Protein AF-A0A7S2I537-F1 (afdb_monomer_lite)

pLDDT: mean 71.39, std 16.89, range [41.78, 97.06]

Secondary structure (DSSP, 8-state):
-HHHHHHHHHHHHHHHHHHHHHHHHHHHHHHHHHT------S-HHHHHHHHHHHHHHHHHHHHHHHHHHHHHHHHHHHTTSS-S-----------------PPPPPPPPPPB-HHHHTT--SSGGG-SSB----S-------------PPP---------HHHHHHHHHHTTSSS--------------------

Foldseek 3Di:
DVVVVVVVVVVVVVVVVVVVVVVVVVVVVVVVVVVDPPPDDDPPPVVVVVVVVVVVVVVVVVVVVVVVVVVVVVVVVVVVPDDDDDDDDDDDDDDDDDDDDDPDDDDDDFAADPCLVVVNDPCPPVDSGDDDCPDDDDDDPDDDDDDDDDDDDDDDPPDDVVVVVVVVVVVVVVVPDDPDDDDPPPDDPPDPDDD

Sequence (195 aa):
VRSVCAVARAQASKISAEVRSERSKMSSLQLAMAQGVEGESAQEGKGMKHLEAKREAAASARKRAEERVERVTREAMSFRGGGRRGGPGRGQRGGQRGGQRNPKPKPKPVPVCHFFKQGRCRNGEHCKFKHTEDAPSPRFQVSSYSTSPPSPSSSSHAADPFIAMALKRAKHAQDNEPPLADHVQMENPSTYSID

Organism: NCBI:txid374047

Structure (mmCIF, N/CA/C/O backbone):
data_AF-A0A7S2I537-F1
#
_entry.id   AF-A0A7S2I537-F1
#
loop_
_atom_site.group_PDB
_atom_site.id
_atom_site.type_symbol
_atom_site.label_atom_id
_atom_site.label_alt_id
_atom_site.label_comp_id
_atom_site.label_asym_id
_atom_site.label_entity_id
_atom_site.label_seq_id
_atom_site.pdbx_PDB_ins_code
_atom_site.Cartn_x
_atom_site.Cartn_y
_atom_site.Cartn_z
_atom_site.occupancy
_atom_site.B_iso_or_equiv
_atom_site.auth_seq_id
_atom_site.auth_comp_id
_atom_site.auth_asym_id
_atom_site.auth_atom_id
_atom_site.pdbx_PDB_model_num
ATOM 1 N N . VAL A 1 1 ? 31.572 26.414 37.767 1.00 65.00 1 VAL A N 1
ATOM 2 C CA . VAL A 1 1 ? 31.162 25.326 38.696 1.00 65.00 1 VAL A CA 1
ATOM 3 C C . VAL A 1 1 ? 29.910 25.672 39.513 1.00 65.00 1 VAL A C 1
ATOM 5 O O . VAL A 1 1 ? 28.907 25.001 39.331 1.00 65.00 1 VAL A O 1
ATOM 8 N N . ARG A 1 2 ? 29.888 26.737 40.339 1.00 73.62 2 ARG A N 1
ATOM 9 C CA . ARG A 1 2 ? 28.716 27.084 41.189 1.00 73.62 2 ARG A CA 1
ATOM 10 C C . ARG A 1 2 ? 27.396 27.313 40.422 1.00 73.62 2 ARG A C 1
ATOM 12 O O . ARG A 1 2 ? 26.361 26.831 40.863 1.00 73.62 2 ARG A O 1
ATOM 19 N N . SER A 1 3 ? 27.448 27.976 39.261 1.00 76.88 3 SER A N 1
ATOM 20 C CA . SER A 1 3 ? 26.272 28.212 38.399 1.00 76.88 3 SER A CA 1
ATOM 21 C C . SER A 1 3 ? 25.697 26.912 37.806 1.00 76.88 3 SER A C 1
ATOM 23 O O . SER A 1 3 ? 24.496 26.671 37.875 1.00 76.88 3 SER A O 1
ATOM 25 N N . VAL A 1 4 ? 26.562 26.004 37.340 1.00 81.38 4 VAL A N 1
ATOM 26 C CA . VAL A 1 4 ? 26.157 24.697 36.787 1.00 81.38 4 VAL A CA 1
ATOM 27 C C . VAL A 1 4 ? 25.491 23.824 37.859 1.00 81.38 4 VAL A C 1
ATOM 29 O O . VAL A 1 4 ? 24.447 23.227 37.605 1.00 81.38 4 VAL A O 1
ATOM 32 N N . CYS A 1 5 ? 26.019 23.817 39.089 1.00 85.19 5 CYS A N 1
ATOM 33 C CA . CYS A 1 5 ? 25.401 23.093 40.204 1.00 85.19 5 CYS A CA 1
ATOM 34 C C . CYS A 1 5 ? 24.021 23.653 40.595 1.00 85.19 5 CYS A C 1
ATOM 36 O O . CYS A 1 5 ? 23.149 22.888 41.006 1.00 85.19 5 CYS A O 1
ATOM 38 N N . ALA A 1 6 ? 23.802 24.967 40.475 1.00 85.88 6 ALA A N 1
ATOM 39 C CA . ALA A 1 6 ? 22.507 25.584 40.764 1.00 85.88 6 ALA A CA 1
ATOM 40 C C . ALA A 1 6 ? 21.448 25.197 39.718 1.00 85.88 6 ALA A C 1
ATOM 42 O O . ALA A 1 6 ? 20.337 24.812 40.085 1.00 85.88 6 ALA A O 1
ATOM 43 N N . VAL A 1 7 ? 21.815 25.214 38.432 1.00 87.44 7 VAL A N 1
ATOM 44 C CA . VAL A 1 7 ? 20.935 24.777 37.335 1.00 87.44 7 VAL A CA 1
ATOM 45 C C . VAL A 1 7 ? 20.585 23.293 37.469 1.00 87.44 7 VAL A C 1
ATOM 47 O O . VAL A 1 7 ? 19.411 22.939 37.378 1.00 87.44 7 VAL A O 1
ATOM 50 N N . ALA A 1 8 ? 21.561 22.434 37.782 1.00 89.19 8 ALA A N 1
ATOM 51 C CA . ALA A 1 8 ? 21.326 21.002 37.976 1.00 89.19 8 ALA A CA 1
ATOM 52 C C . ALA A 1 8 ? 20.359 20.714 39.142 1.00 89.19 8 ALA A C 1
ATOM 54 O O . ALA A 1 8 ? 19.448 19.898 39.007 1.00 89.19 8 ALA A O 1
ATOM 55 N N . ARG A 1 9 ? 20.488 21.426 40.272 1.00 89.81 9 ARG A N 1
ATOM 56 C CA . ARG A 1 9 ? 19.556 21.293 41.410 1.00 89.81 9 ARG A CA 1
ATOM 57 C C . ARG A 1 9 ? 18.145 21.767 41.063 1.00 89.81 9 ARG A C 1
ATOM 59 O O . ARG A 1 9 ? 17.177 21.124 41.462 1.00 89.81 9 ARG A O 1
ATOM 66 N N . ALA A 1 10 ? 18.025 22.856 40.304 1.00 88.62 10 ALA A N 1
ATOM 67 C CA . ALA A 1 10 ? 16.734 23.365 39.846 1.00 88.62 10 ALA A CA 1
ATOM 68 C C . ALA A 1 10 ? 16.058 22.432 38.823 1.00 88.62 10 ALA A C 1
ATOM 70 O O . ALA A 1 10 ? 14.834 22.336 38.786 1.00 88.62 10 ALA A O 1
ATOM 71 N N . GLN A 1 11 ? 16.832 21.724 37.997 1.00 89.94 11 GLN A N 1
ATOM 72 C CA . GLN A 1 11 ? 16.294 20.691 37.109 1.00 89.94 11 GLN A CA 1
ATOM 73 C C . GLN A 1 11 ? 15.869 19.442 37.891 1.00 89.94 11 GLN A C 1
ATOM 75 O O . GLN A 1 11 ? 14.768 18.936 37.681 1.00 89.94 11 GLN A O 1
ATOM 80 N N . ALA A 1 12 ? 16.680 18.997 38.854 1.00 91.38 12 ALA A N 1
ATOM 81 C CA . ALA A 1 12 ? 16.354 17.853 39.702 1.00 91.38 12 ALA A CA 1
ATOM 82 C C . ALA A 1 12 ? 15.072 18.077 40.528 1.00 91.38 12 ALA A C 1
ATOM 84 O O . ALA A 1 12 ? 14.277 17.148 40.696 1.00 91.38 12 ALA A O 1
ATOM 85 N N . SER A 1 13 ? 14.825 19.304 41.005 1.00 92.12 13 SER A N 1
ATOM 86 C CA . SER A 1 13 ? 13.601 19.626 41.750 1.00 92.12 13 SER A CA 1
ATOM 87 C C . SER A 1 13 ? 12.346 19.593 40.871 1.00 92.12 13 SER A C 1
ATOM 89 O O . SER A 1 13 ? 11.319 19.086 41.321 1.00 92.12 13 SER A O 1
ATOM 91 N N . LYS A 1 14 ? 12.435 20.046 39.611 1.00 94.00 14 LYS A N 1
ATOM 92 C CA . LYS A 1 14 ? 11.338 19.961 38.629 1.00 94.00 14 LYS A CA 1
ATOM 93 C C . LYS A 1 14 ? 10.978 18.511 38.309 1.00 94.00 14 LYS A C 1
ATOM 95 O O . LYS A 1 14 ? 9.820 18.133 38.458 1.00 94.00 14 LYS A O 1
ATOM 100 N N . ILE A 1 15 ? 11.977 17.687 37.984 1.00 93.62 15 ILE A N 1
ATOM 101 C CA . ILE A 1 15 ? 11.781 16.256 37.694 1.00 93.62 15 ILE A CA 1
ATOM 102 C C . ILE A 1 15 ? 11.161 15.546 38.907 1.00 93.62 15 ILE A C 1
ATOM 104 O O . ILE A 1 15 ? 10.201 14.792 38.776 1.00 93.62 15 ILE A O 1
ATOM 108 N N . SER A 1 16 ? 11.645 15.844 40.116 1.00 92.94 16 SER A N 1
ATOM 109 C CA . SER A 1 16 ? 11.116 15.246 41.350 1.00 92.94 16 SER A CA 1
ATOM 110 C C . SER A 1 16 ? 9.679 15.673 41.677 1.00 92.94 16 SER A C 1
ATOM 112 O O . SER A 1 16 ? 8.981 14.964 42.406 1.00 92.94 16 SER A O 1
ATOM 114 N N . ALA A 1 17 ? 9.233 16.843 41.214 1.00 92.81 17 ALA A N 1
ATOM 115 C CA . ALA A 1 17 ? 7.847 17.288 41.363 1.00 92.81 17 ALA A CA 1
ATOM 116 C C . ALA A 1 17 ? 6.929 16.580 40.355 1.00 92.81 17 ALA A C 1
ATOM 118 O O . ALA A 1 17 ? 5.845 16.125 40.719 1.00 92.81 17 ALA A O 1
ATOM 119 N N . GLU A 1 18 ? 7.395 16.417 39.119 1.00 94.75 18 GLU A N 1
ATOM 120 C CA . GLU A 1 18 ? 6.661 15.736 38.052 1.00 94.75 18 GLU A CA 1
ATOM 121 C C . GLU A 1 18 ? 6.469 14.243 38.353 1.00 94.75 18 GLU A C 1
ATOM 123 O O . GLU A 1 18 ? 5.345 13.746 38.319 1.00 94.75 18 GLU A O 1
ATOM 128 N N . VAL A 1 19 ? 7.521 13.556 38.814 1.00 96.50 19 VAL A N 1
ATOM 129 C CA . VAL A 1 19 ? 7.435 12.152 39.258 1.00 96.50 19 VAL A CA 1
ATOM 130 C C . VAL A 1 19 ? 6.458 11.982 40.430 1.00 96.50 19 VAL A C 1
ATOM 132 O O . VAL A 1 19 ? 5.723 10.996 40.486 1.00 96.50 19 VAL A O 1
ATOM 135 N N . ARG A 1 20 ? 6.395 12.944 41.363 1.00 94.06 20 ARG A N 1
ATOM 136 C CA . ARG A 1 20 ? 5.408 12.923 42.461 1.00 94.06 20 ARG A CA 1
ATOM 137 C C . ARG A 1 20 ? 3.973 13.083 41.954 1.00 94.06 20 ARG A C 1
ATOM 139 O O . ARG A 1 20 ? 3.085 12.400 42.461 1.00 94.06 20 ARG A O 1
ATOM 146 N N . SER A 1 21 ? 3.755 13.938 40.954 1.00 94.81 21 SER A N 1
ATOM 147 C CA . SER A 1 21 ? 2.448 14.122 40.310 1.00 94.81 21 SER A CA 1
ATOM 148 C C . SER A 1 21 ? 1.985 12.843 39.607 1.00 94.81 21 SER A C 1
ATOM 150 O O . SER A 1 21 ? 0.882 12.363 39.864 1.00 94.81 21 SER A O 1
ATOM 152 N N . GLU A 1 22 ? 2.854 12.224 38.805 1.00 94.50 22 GLU A N 1
ATOM 153 C CA . GLU A 1 22 ? 2.546 10.965 38.114 1.00 94.50 22 GLU A CA 1
ATOM 154 C C . GLU A 1 22 ? 2.294 9.812 39.089 1.00 94.50 22 GLU A C 1
ATOM 156 O O . GLU A 1 22 ? 1.344 9.048 38.921 1.00 94.50 22 GLU A O 1
ATOM 161 N N . ARG A 1 23 ? 3.066 9.723 40.179 1.00 95.69 23 ARG A N 1
ATOM 162 C CA . ARG A 1 23 ? 2.823 8.717 41.222 1.00 95.69 23 ARG A CA 1
ATOM 163 C C . ARG A 1 23 ? 1.468 8.910 41.908 1.00 95.69 23 ARG A C 1
ATOM 165 O O . ARG A 1 23 ? 0.816 7.920 42.225 1.00 95.69 23 ARG A O 1
ATOM 172 N N . SER A 1 24 ? 1.026 10.154 42.100 1.00 94.44 24 SER A N 1
ATOM 173 C CA . SER A 1 24 ? -0.307 10.459 42.639 1.00 94.44 24 SER A CA 1
ATOM 174 C C . SER A 1 24 ? -1.422 10.004 41.689 1.00 94.44 24 SER A C 1
ATOM 176 O O . SER A 1 24 ? -2.371 9.354 42.123 1.00 94.44 24 SER A O 1
ATOM 178 N N . LYS A 1 25 ? -1.267 10.244 40.378 1.00 95.31 25 LYS A N 1
ATOM 179 C CA . LYS A 1 25 ? -2.210 9.770 39.346 1.00 95.31 25 LYS A CA 1
ATOM 180 C C . LYS A 1 25 ? -2.254 8.243 39.251 1.00 95.31 25 LYS A C 1
ATOM 182 O O . LYS A 1 25 ? -3.322 7.656 39.128 1.00 95.31 25 LYS A O 1
ATOM 187 N N . MET A 1 26 ? -1.101 7.585 39.335 1.00 95.00 26 MET A N 1
ATOM 188 C CA . MET A 1 26 ? -1.042 6.122 39.365 1.00 95.00 26 MET A CA 1
ATOM 189 C C . MET A 1 26 ? -1.685 5.562 40.633 1.00 95.00 26 MET A C 1
ATOM 191 O O . MET A 1 26 ? -2.399 4.569 40.561 1.00 95.00 26 MET A O 1
ATOM 195 N N . SER A 1 27 ? -1.495 6.223 41.776 1.00 95.00 27 SER A N 1
ATOM 196 C CA . SER A 1 27 ? -2.128 5.839 43.038 1.00 95.00 27 SER A CA 1
ATOM 197 C C . SER A 1 27 ? -3.650 5.994 42.992 1.00 95.00 27 SER A C 1
ATOM 199 O O . SER A 1 27 ? -4.355 5.139 43.521 1.00 95.00 27 SER A O 1
ATOM 201 N N . SER A 1 28 ? -4.179 7.049 42.362 1.00 89.56 28 SER A N 1
ATOM 202 C CA . SER A 1 28 ? -5.630 7.215 42.207 1.00 89.56 28 SER A CA 1
ATOM 203 C C . SER A 1 28 ? -6.223 6.197 41.234 1.00 89.56 28 SER A C 1
ATOM 205 O O . SER A 1 28 ? -7.292 5.657 41.510 1.00 89.56 28 SER A O 1
ATOM 207 N N . LEU A 1 29 ? -5.516 5.865 40.150 1.00 88.38 29 LEU A N 1
ATOM 208 C CA . LEU A 1 29 ? -5.913 4.782 39.246 1.00 88.38 29 LEU A CA 1
ATOM 209 C C . LEU A 1 29 ? -5.882 3.418 39.941 1.00 88.38 29 LEU A C 1
ATOM 211 O O . LEU A 1 29 ? -6.832 2.65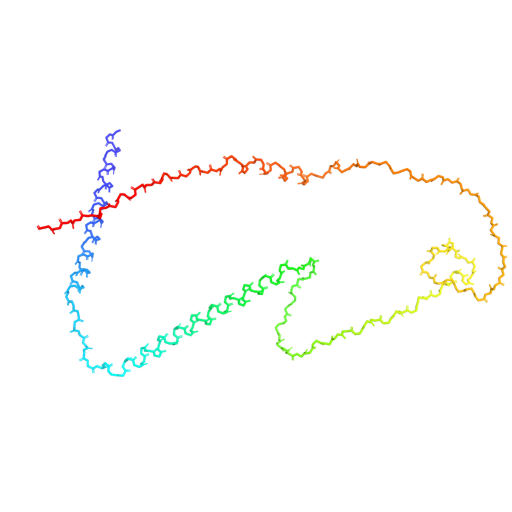4 39.811 1.00 88.38 29 LEU A O 1
ATOM 215 N N . GLN A 1 30 ? -4.842 3.122 40.724 1.00 90.88 30 GLN A N 1
ATOM 216 C CA . GLN A 1 30 ? -4.766 1.888 41.511 1.00 90.88 30 GLN A CA 1
ATOM 217 C C . GLN A 1 30 ? -5.897 1.799 42.539 1.00 90.88 30 GLN A C 1
ATOM 219 O O . GLN A 1 30 ? -6.491 0.734 42.689 1.00 90.88 30 GLN A O 1
ATOM 224 N N . LEU A 1 31 ? -6.236 2.910 43.201 1.00 90.31 31 LEU A N 1
ATOM 225 C CA . LEU A 1 31 ? -7.363 2.955 44.129 1.00 90.31 31 LEU A CA 1
ATOM 226 C C . LEU A 1 31 ? -8.701 2.755 43.402 1.00 90.31 31 LEU A C 1
ATOM 228 O O . LEU A 1 31 ? -9.534 2.000 43.886 1.00 90.31 31 LEU A O 1
ATOM 232 N N . ALA A 1 32 ? -8.886 3.351 42.220 1.00 83.19 32 ALA A N 1
ATOM 233 C CA . ALA A 1 32 ? -10.083 3.153 41.400 1.00 83.19 32 ALA A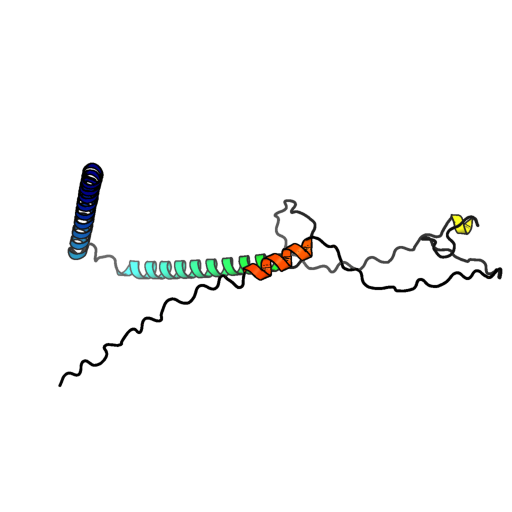 CA 1
ATOM 234 C C . ALA A 1 32 ? -10.221 1.702 40.904 1.00 83.19 32 ALA A C 1
ATOM 236 O O . ALA A 1 32 ? -11.325 1.165 40.874 1.00 83.19 32 ALA A O 1
ATOM 237 N N . MET A 1 33 ? -9.109 1.044 40.560 1.00 83.56 33 MET A N 1
ATOM 238 C CA . MET A 1 33 ? -9.106 -0.382 40.210 1.00 83.56 33 MET A CA 1
ATOM 239 C C . MET A 1 33 ? -9.393 -1.274 41.426 1.00 83.56 33 MET A C 1
ATOM 241 O O . MET A 1 33 ? -10.089 -2.275 41.289 1.00 83.56 33 MET A O 1
ATOM 245 N N . ALA A 1 34 ? -8.899 -0.908 42.613 1.00 81.38 34 ALA A N 1
ATOM 246 C CA . ALA A 1 34 ? -9.171 -1.632 43.857 1.00 81.38 34 ALA A CA 1
ATOM 247 C C . ALA A 1 34 ? -10.616 -1.449 44.347 1.00 81.38 34 ALA A C 1
ATOM 249 O O . ALA A 1 34 ? -11.174 -2.348 44.966 1.00 81.38 34 ALA A O 1
ATOM 250 N N . GLN A 1 35 ? -11.231 -0.303 44.047 1.00 78.56 35 GLN A N 1
ATOM 251 C CA . GLN A 1 35 ? -12.615 0.014 44.400 1.00 78.56 35 GLN A CA 1
ATOM 252 C C . GLN A 1 35 ? -13.657 -0.617 43.476 1.00 78.56 35 GLN A C 1
ATOM 254 O O . GLN A 1 35 ? -14.807 -0.207 43.561 1.00 78.56 35 GLN A O 1
ATOM 259 N N . GLY A 1 36 ? -13.263 -1.588 42.634 1.00 61.09 36 GLY A N 1
ATOM 260 C CA . GLY A 1 36 ? -14.146 -2.548 41.968 1.00 61.09 36 GLY A CA 1
ATOM 261 C C . GLY A 1 36 ? -15.555 -2.020 41.742 1.00 61.09 36 GLY A C 1
ATOM 262 O O . GLY A 1 36 ? -16.435 -2.254 42.564 1.00 61.09 36 GLY A O 1
ATOM 263 N N . VAL A 1 37 ? -15.752 -1.276 40.653 1.00 60.03 37 VAL A N 1
ATOM 264 C CA . VAL A 1 37 ? -17.081 -0.887 40.168 1.00 60.03 37 VAL A CA 1
ATOM 265 C C . VAL A 1 37 ? -17.877 -2.154 39.849 1.00 60.03 37 VAL A C 1
ATOM 267 O O . VAL A 1 37 ? -17.952 -2.601 38.709 1.00 60.03 37 VAL A O 1
ATOM 270 N N . GLU A 1 38 ? -18.468 -2.744 40.883 1.00 55.31 38 GLU A N 1
ATOM 271 C CA . GLU A 1 38 ? -19.598 -3.654 40.794 1.00 55.31 38 GLU A CA 1
ATOM 272 C C . GLU A 1 38 ? -20.844 -2.789 40.616 1.00 55.31 38 GLU A C 1
ATOM 274 O O . GLU A 1 38 ? -21.594 -2.489 41.543 1.00 55.31 38 GLU A O 1
ATOM 279 N N . GLY A 1 39 ? -21.009 -2.302 39.392 1.00 56.28 39 GLY A N 1
ATOM 280 C CA . GLY A 1 39 ? -22.218 -1.647 38.934 1.00 56.28 39 GLY A CA 1
ATOM 281 C C . GLY A 1 39 ? -22.667 -2.304 37.639 1.00 56.28 39 GLY A C 1
ATOM 282 O O . GLY A 1 39 ? -21.941 -2.252 36.655 1.00 56.28 39 GLY A O 1
ATOM 283 N N . GLU A 1 40 ? -23.878 -2.869 37.669 1.00 51.69 40 GLU A N 1
ATOM 284 C CA . GLU A 1 40 ? -24.683 -3.356 36.532 1.00 51.69 40 GLU A CA 1
ATOM 285 C C . GLU A 1 40 ? -24.597 -4.855 36.180 1.00 51.69 40 GLU A C 1
ATOM 287 O O . GLU A 1 40 ? -24.370 -5.258 35.040 1.00 51.69 40 GLU A O 1
ATOM 292 N N . SER A 1 41 ? -24.941 -5.705 37.150 1.00 52.44 41 SER A N 1
ATOM 293 C CA . SER A 1 41 ? -25.401 -7.083 36.932 1.00 52.44 41 SER A CA 1
ATOM 294 C C . SER A 1 41 ? -26.935 -7.148 36.813 1.00 52.44 41 SER A C 1
ATOM 296 O O . SER A 1 41 ? -27.631 -7.425 37.784 1.00 52.44 41 SER A O 1
ATOM 298 N N . ALA A 1 42 ? -27.499 -6.883 35.621 1.00 52.94 42 ALA A N 1
ATOM 299 C CA . ALA A 1 42 ? -28.905 -7.241 35.322 1.00 52.94 42 ALA A CA 1
ATOM 300 C C . ALA A 1 42 ? -29.301 -7.303 33.821 1.00 52.94 42 ALA A C 1
ATOM 302 O O . ALA A 1 42 ? -30.483 -7.188 33.496 1.00 52.94 42 ALA A O 1
ATOM 303 N N . GLN A 1 43 ? -28.367 -7.493 32.875 1.00 53.06 43 GLN A N 1
ATOM 304 C CA . GLN A 1 43 ? -28.694 -7.681 31.439 1.00 53.06 43 GLN A CA 1
ATOM 305 C C . GLN A 1 43 ? -27.841 -8.756 30.719 1.00 53.06 43 GLN A C 1
ATOM 307 O O . GLN A 1 43 ? -27.720 -8.768 29.491 1.00 53.06 43 GLN A O 1
ATOM 312 N N . GLU A 1 44 ? -27.269 -9.713 31.451 1.00 55.09 44 GLU A N 1
ATOM 313 C CA . GLU A 1 44 ? -26.198 -10.596 30.948 1.00 55.09 44 GLU A CA 1
ATOM 314 C C . GLU A 1 44 ? -26.614 -11.649 29.896 1.00 55.09 44 GLU A C 1
ATOM 316 O O . GLU A 1 44 ? -25.779 -12.098 29.112 1.00 55.09 44 GLU A O 1
ATOM 321 N N . GLY A 1 45 ? -27.897 -11.998 29.764 1.00 56.12 45 GLY A N 1
ATOM 322 C CA . GLY A 1 45 ? -28.320 -13.073 28.847 1.00 56.12 45 GLY A CA 1
ATOM 323 C C . GLY A 1 45 ? -28.396 -12.692 27.358 1.00 56.12 45 GLY A C 1
ATOM 324 O O . GLY A 1 45 ? -28.160 -13.527 26.483 1.00 56.12 45 GLY A O 1
ATOM 325 N N . LYS A 1 46 ? -28.718 -11.430 27.035 1.00 58.47 46 LYS A N 1
ATOM 326 C CA . LYS A 1 46 ? -28.791 -10.942 25.636 1.00 58.47 46 LYS A CA 1
ATOM 327 C C . LYS A 1 46 ? -27.467 -10.332 25.162 1.00 58.47 46 LYS A C 1
ATOM 329 O O . LYS A 1 46 ? -27.206 -10.300 23.959 1.00 58.47 46 LYS A O 1
ATOM 334 N N . GLY A 1 47 ? -26.617 -9.906 26.099 1.00 59.59 47 GLY A N 1
ATOM 335 C CA . GLY A 1 47 ? -25.300 -9.336 25.820 1.00 59.59 47 GLY A CA 1
ATOM 336 C C . GLY A 1 47 ? -24.308 -10.351 25.253 1.00 59.59 47 GLY A C 1
ATOM 337 O O . GLY A 1 47 ? -23.624 -10.033 24.282 1.00 59.59 47 GLY A O 1
ATOM 338 N N . MET A 1 48 ? -24.270 -11.586 25.775 1.00 67.25 48 MET A N 1
ATOM 339 C CA . MET A 1 48 ? -23.286 -12.593 25.344 1.00 67.25 48 MET A CA 1
ATOM 340 C C . MET A 1 48 ? -23.400 -12.962 23.861 1.00 67.25 48 MET A C 1
ATOM 342 O O . MET A 1 48 ? -22.389 -12.948 23.164 1.00 67.25 48 MET A O 1
ATOM 346 N N . LYS A 1 49 ? -24.615 -13.182 23.338 1.00 80.56 49 LYS A N 1
A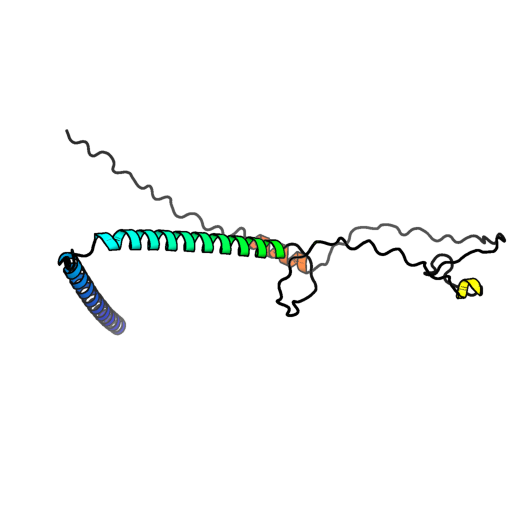TOM 347 C CA . LYS A 1 49 ? -24.813 -13.485 21.906 1.00 80.56 49 LYS A CA 1
ATOM 348 C C . LYS A 1 49 ? -24.403 -12.319 21.005 1.00 80.56 49 LYS A C 1
ATOM 350 O O . LYS A 1 49 ? -23.854 -12.519 19.927 1.00 80.56 49 LYS A O 1
ATOM 355 N N . HIS A 1 50 ? -24.640 -11.084 21.448 1.00 82.62 50 HIS A N 1
ATOM 356 C CA . HIS A 1 50 ? -24.217 -9.900 20.705 1.00 82.62 50 HIS A CA 1
ATOM 357 C C . HIS A 1 50 ? -22.696 -9.685 20.778 1.00 82.62 50 HIS A C 1
ATOM 359 O O . HIS A 1 50 ? -22.092 -9.221 19.810 1.00 82.62 50 HIS A O 1
ATOM 365 N N . LEU A 1 51 ? -22.064 -10.047 21.898 1.00 83.44 51 LEU A N 1
ATOM 366 C CA . LEU A 1 51 ? -20.615 -9.993 22.080 1.00 83.44 51 LEU A CA 1
ATOM 367 C C . LEU A 1 51 ? -19.898 -11.056 21.235 1.00 83.44 51 LEU A C 1
ATOM 369 O O . LEU A 1 51 ? -18.873 -10.761 20.625 1.00 83.44 51 LEU A O 1
ATOM 373 N N . GLU A 1 52 ? -20.456 -12.263 21.159 1.00 88.44 52 GLU A N 1
ATOM 374 C CA . GLU A 1 52 ? -19.977 -13.347 20.299 1.00 88.44 52 GLU A CA 1
ATOM 375 C C . GLU A 1 52 ? -20.111 -12.970 18.820 1.00 88.44 52 GLU A C 1
ATOM 377 O O . GLU A 1 52 ? -19.111 -12.966 18.108 1.00 88.44 52 GLU A O 1
ATOM 382 N N . ALA A 1 53 ? -21.274 -12.466 18.393 1.00 88.56 53 ALA A N 1
ATOM 383 C CA . ALA A 1 53 ? -21.456 -11.942 17.038 1.00 88.56 53 ALA A CA 1
ATOM 384 C C . ALA A 1 53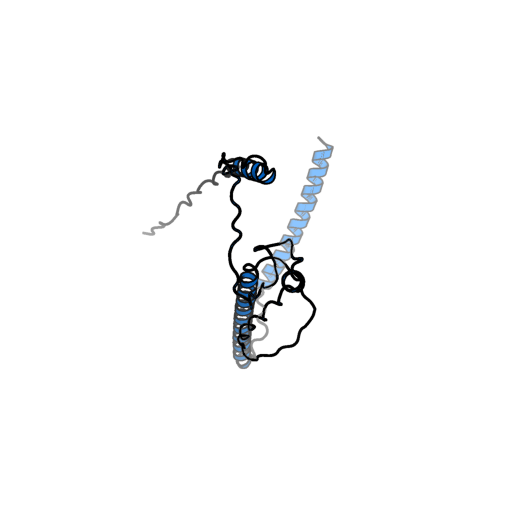 ? -20.484 -10.786 16.713 1.00 88.56 53 ALA A C 1
ATOM 386 O O . ALA A 1 53 ? -19.960 -10.696 15.602 1.00 88.56 53 ALA A O 1
ATOM 387 N N . LYS A 1 54 ? -20.186 -9.905 17.679 1.00 92.06 54 LYS A N 1
ATOM 388 C CA . LYS A 1 54 ? -19.164 -8.852 17.526 1.00 92.06 54 LYS A CA 1
ATOM 389 C C . LYS A 1 54 ? -17.751 -9.427 17.403 1.00 92.06 54 LYS A C 1
ATOM 391 O O . LYS A 1 54 ? -16.968 -8.917 16.601 1.00 92.06 54 LYS A O 1
ATOM 396 N N . ARG A 1 55 ? -17.415 -10.477 18.161 1.00 93.31 55 ARG A N 1
ATOM 397 C CA . ARG A 1 55 ? -16.129 -11.189 18.066 1.00 93.31 55 ARG A CA 1
ATOM 398 C C . ARG A 1 55 ? -15.983 -11.894 16.721 1.00 93.31 55 ARG A C 1
ATOM 400 O O . ARG A 1 55 ? -14.942 -11.747 16.087 1.00 93.31 55 ARG A O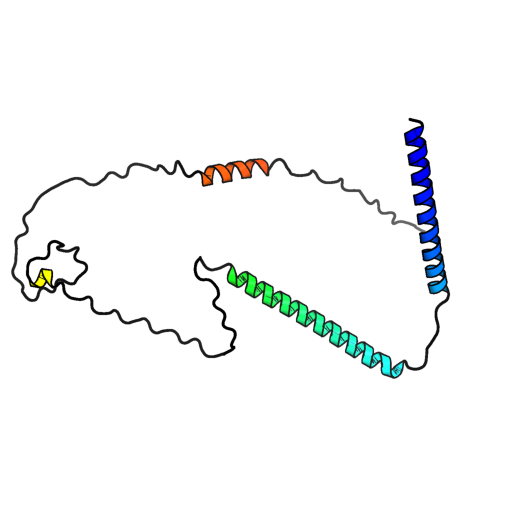 1
ATOM 407 N N . GLU A 1 56 ? -17.024 -12.567 16.244 1.00 93.00 56 GLU A N 1
ATOM 408 C CA . GLU A 1 56 ? -17.058 -13.207 14.925 1.00 93.00 56 GLU A CA 1
ATOM 409 C C . GLU A 1 56 ? -16.971 -12.185 13.785 1.00 93.00 56 GLU A C 1
ATOM 411 O O . GLU A 1 56 ? -16.230 -12.387 12.817 1.00 93.00 56 GLU A O 1
ATOM 416 N N . ALA A 1 57 ? -17.659 -11.047 13.911 1.00 91.50 57 ALA A N 1
ATOM 417 C CA . ALA A 1 57 ? -17.563 -9.947 12.956 1.00 91.50 57 ALA A CA 1
ATOM 418 C C . ALA A 1 57 ? -16.153 -9.335 12.938 1.00 91.50 57 ALA A C 1
ATOM 420 O O . ALA A 1 57 ? -15.602 -9.090 11.863 1.00 91.50 57 ALA A O 1
ATOM 421 N N . ALA A 1 58 ? -15.533 -9.142 14.106 1.00 90.31 58 ALA A N 1
ATOM 422 C CA . ALA A 1 58 ? -14.162 -8.654 14.217 1.00 90.31 58 ALA A CA 1
ATOM 423 C C . ALA A 1 58 ? -13.141 -9.662 13.657 1.00 90.31 58 ALA A C 1
ATOM 425 O O . ALA A 1 58 ? -12.225 -9.265 12.935 1.00 90.31 58 ALA A O 1
ATOM 426 N N . ALA A 1 59 ? -13.314 -10.960 13.923 1.00 94.69 59 ALA A N 1
ATOM 427 C CA . ALA A 1 59 ? -12.481 -12.024 13.363 1.00 94.69 59 ALA A CA 1
ATOM 428 C C . ALA A 1 59 ? -12.613 -12.091 11.831 1.00 94.69 59 ALA A C 1
ATOM 430 O O . ALA A 1 59 ? -11.613 -12.130 11.113 1.00 94.69 59 ALA A O 1
ATOM 431 N N . SER A 1 60 ? -13.841 -11.994 11.315 1.00 94.88 60 SER A N 1
ATOM 432 C CA . SER A 1 60 ? -14.114 -11.949 9.874 1.00 94.88 60 SER A CA 1
ATOM 433 C C . SER A 1 60 ? -13.541 -10.693 9.213 1.00 94.88 60 SER A C 1
ATOM 435 O O . SER A 1 60 ? -13.061 -10.752 8.080 1.00 94.88 60 SER A O 1
ATOM 437 N N . ALA A 1 61 ? -13.546 -9.553 9.910 1.00 94.88 61 ALA A N 1
ATOM 438 C CA . ALA A 1 61 ? -12.927 -8.318 9.435 1.00 94.88 61 ALA A CA 1
ATOM 439 C C . ALA A 1 61 ? -11.396 -8.432 9.360 1.00 94.88 61 ALA A C 1
ATOM 441 O O . ALA A 1 61 ? -10.815 -8.016 8.357 1.00 94.88 61 ALA A O 1
ATOM 442 N N . ARG A 1 62 ? -10.751 -9.050 10.362 1.00 95.12 62 ARG A N 1
ATOM 443 C CA . ARG A 1 62 ? -9.302 -9.326 10.350 1.00 95.12 62 ARG A CA 1
ATOM 444 C C . ARG A 1 62 ? -8.917 -10.251 9.197 1.00 95.12 62 ARG A C 1
ATOM 446 O O . ARG A 1 62 ? -8.045 -9.893 8.413 1.00 95.12 62 ARG A O 1
ATOM 453 N N . LYS A 1 63 ? -9.646 -11.355 9.004 1.00 97.06 63 LYS A N 1
ATOM 454 C CA . LYS A 1 63 ? -9.408 -12.289 7.891 1.00 97.06 63 LYS A CA 1
ATOM 455 C C . LYS A 1 63 ? -9.565 -11.619 6.519 1.00 97.06 63 LYS A C 1
ATOM 457 O O . LYS A 1 63 ? -8.740 -11.814 5.633 1.00 97.06 63 LYS A O 1
ATOM 462 N N . ARG A 1 64 ? -10.586 -10.767 6.343 1.00 96.12 64 ARG A N 1
ATOM 463 C CA . ARG A 1 64 ? -10.758 -9.963 5.114 1.00 96.12 64 ARG A CA 1
ATOM 464 C C . ARG A 1 64 ? -9.633 -8.946 4.911 1.00 96.12 64 ARG A C 1
ATOM 466 O O . ARG A 1 64 ? -9.275 -8.666 3.768 1.00 96.12 64 ARG A O 1
ATOM 473 N N . ALA A 1 65 ? -9.098 -8.368 5.986 1.00 95.81 65 ALA A N 1
ATOM 474 C CA . ALA A 1 65 ? -7.960 -7.458 5.908 1.00 95.81 65 ALA A CA 1
ATOM 475 C C . ALA A 1 65 ? -6.681 -8.200 5.490 1.00 95.81 65 ALA A C 1
ATOM 477 O O . ALA A 1 65 ? -5.988 -7.724 4.595 1.00 95.81 65 ALA A O 1
ATOM 478 N N . GLU A 1 66 ? -6.416 -9.379 6.055 1.00 96.94 66 GLU A N 1
ATOM 479 C CA . GLU A 1 66 ? -5.288 -10.239 5.670 1.00 96.94 66 GLU A CA 1
ATOM 480 C C . GLU A 1 66 ? -5.378 -10.678 4.203 1.00 96.94 66 GLU A C 1
ATOM 482 O O . GLU A 1 66 ? -4.422 -10.491 3.452 1.00 96.94 66 GLU A O 1
ATOM 487 N N . GLU A 1 67 ? -6.545 -11.142 3.742 1.00 96.94 67 GLU A N 1
ATOM 488 C CA . GLU A 1 67 ? -6.750 -11.513 2.332 1.00 96.94 67 GLU A CA 1
ATOM 489 C C . GLU A 1 67 ? -6.556 -10.310 1.389 1.00 96.94 67 GLU A C 1
ATOM 491 O O . GLU A 1 67 ? -6.035 -10.434 0.277 1.00 96.94 67 GLU A O 1
ATOM 496 N N . ARG A 1 68 ? -6.942 -9.105 1.832 1.00 96.69 68 ARG A N 1
ATOM 497 C CA . ARG A 1 68 ? -6.700 -7.868 1.081 1.00 96.69 68 ARG A CA 1
ATOM 498 C C . ARG A 1 68 ? -5.211 -7.542 1.011 1.00 96.69 68 ARG A C 1
ATOM 500 O O . ARG A 1 68 ? -4.752 -7.153 -0.062 1.00 96.69 68 ARG A O 1
ATOM 507 N N . VAL A 1 69 ? -4.471 -7.699 2.109 1.00 96.75 69 VAL A N 1
ATOM 508 C CA . VAL A 1 69 ? -3.011 -7.534 2.118 1.00 96.75 69 VAL A CA 1
ATOM 509 C C . VAL A 1 69 ? -2.374 -8.539 1.163 1.00 96.75 69 VAL A C 1
ATOM 511 O O . VAL A 1 69 ? -1.589 -8.125 0.319 1.00 96.75 69 VAL A O 1
ATOM 514 N N . GLU A 1 70 ? -2.771 -9.811 1.203 1.00 95.69 70 GLU A N 1
ATOM 515 C CA . GLU A 1 70 ? -2.238 -10.847 0.310 1.00 95.69 70 GLU A CA 1
ATOM 516 C C . GLU A 1 70 ? -2.528 -10.560 -1.174 1.00 95.69 70 GLU A C 1
ATOM 518 O O . GLU A 1 70 ? -1.679 -10.742 -2.048 1.00 95.69 70 GLU A O 1
ATOM 523 N N . ARG A 1 71 ? -3.726 -10.057 -1.486 1.00 94.19 71 ARG A N 1
ATOM 524 C CA . ARG A 1 71 ? -4.076 -9.651 -2.852 1.00 94.19 71 ARG A CA 1
ATOM 525 C C . ARG A 1 71 ? -3.204 -8.493 -3.333 1.00 94.19 71 ARG A C 1
ATOM 527 O O . ARG A 1 71 ? -2.692 -8.546 -4.449 1.00 94.19 71 ARG A O 1
ATOM 534 N N . VAL A 1 72 ? -3.014 -7.480 -2.488 1.00 95.25 72 VAL A N 1
ATOM 535 C CA . VAL A 1 72 ? -2.174 -6.314 -2.796 1.00 95.25 72 VAL A CA 1
ATOM 536 C C . VAL A 1 72 ? -0.709 -6.719 -2.947 1.00 95.25 72 VAL A C 1
ATOM 538 O O . VAL A 1 72 ? -0.050 -6.259 -3.877 1.00 95.25 72 VAL A O 1
ATOM 541 N N . THR A 1 73 ? -0.187 -7.599 -2.088 1.00 93.75 73 THR A N 1
ATOM 542 C CA . THR A 1 73 ? 1.199 -8.075 -2.198 1.00 93.75 73 THR A CA 1
ATOM 543 C C . THR A 1 73 ? 1.401 -8.900 -3.465 1.00 93.75 73 THR A C 1
ATOM 545 O O . THR A 1 73 ? 2.379 -8.675 -4.179 1.00 93.75 73 THR A O 1
ATOM 548 N N . ARG A 1 74 ? 0.456 -9.780 -3.817 1.00 89.75 74 ARG A N 1
ATOM 549 C CA . ARG A 1 74 ? 0.489 -10.549 -5.071 1.00 89.75 74 ARG A CA 1
ATOM 550 C C . ARG A 1 74 ? 0.453 -9.649 -6.309 1.00 89.75 74 ARG A C 1
ATOM 552 O O . ARG A 1 74 ? 1.206 -9.875 -7.258 1.00 89.75 74 ARG A O 1
ATOM 559 N N . GLU A 1 75 ? -0.387 -8.617 -6.303 1.00 86.12 75 GLU A N 1
ATOM 560 C CA . GLU A 1 75 ? -0.475 -7.637 -7.392 1.00 86.12 75 GLU A CA 1
ATOM 561 C C . GLU A 1 75 ? 0.813 -6.804 -7.509 1.00 86.12 75 GLU A C 1
ATOM 563 O O . GLU A 1 75 ? 1.364 -6.657 -8.602 1.00 86.12 75 GLU A O 1
ATOM 568 N N . ALA A 1 76 ? 1.369 -6.356 -6.380 1.00 83.50 76 ALA A N 1
ATOM 569 C CA . ALA A 1 76 ? 2.634 -5.624 -6.336 1.00 83.50 76 ALA A CA 1
ATOM 570 C C . ALA A 1 76 ? 3.823 -6.464 -6.841 1.00 83.50 76 ALA A C 1
ATOM 572 O O . ALA A 1 76 ? 4.696 -5.944 -7.541 1.00 83.50 76 ALA A O 1
ATOM 573 N N . MET A 1 77 ? 3.851 -7.764 -6.530 1.00 79.88 77 MET A N 1
ATOM 574 C CA . MET A 1 77 ? 4.870 -8.691 -7.038 1.00 79.88 77 MET A CA 1
ATOM 575 C C . MET A 1 77 ? 4.704 -8.977 -8.537 1.00 79.88 77 MET A C 1
ATOM 577 O O . MET A 1 77 ? 5.702 -9.116 -9.243 1.00 79.88 77 MET A O 1
ATOM 581 N N . SER A 1 78 ? 3.471 -8.976 -9.052 1.00 75.75 78 SER A N 1
ATOM 582 C CA . SER A 1 78 ? 3.186 -9.195 -10.480 1.00 75.75 78 SER A CA 1
ATOM 583 C C . SER A 1 78 ? 3.637 -8.024 -11.371 1.00 75.75 78 SER A C 1
ATOM 585 O O . SER A 1 78 ? 3.980 -8.232 -12.532 1.00 75.75 78 SER A O 1
ATOM 587 N N . PHE A 1 79 ? 3.722 -6.799 -10.836 1.00 60.38 79 PHE A N 1
ATOM 588 C CA . PHE A 1 79 ? 4.211 -5.622 -11.572 1.00 60.38 79 PHE A CA 1
ATOM 589 C C . PHE A 1 79 ? 5.741 -5.554 -11.730 1.00 60.38 79 PHE A C 1
ATOM 591 O O . PHE A 1 79 ? 6.232 -4.801 -12.571 1.00 60.38 79 PHE A O 1
ATOM 598 N N . ARG A 1 80 ? 6.522 -6.327 -10.959 1.00 62.59 80 ARG A N 1
ATOM 599 C CA . ARG A 1 80 ? 7.999 -6.300 -11.042 1.00 62.59 80 ARG A CA 1
ATOM 600 C C . ARG A 1 80 ? 8.588 -7.112 -12.200 1.00 62.59 80 ARG A C 1
ATOM 602 O O . ARG A 1 80 ? 9.793 -7.036 -12.423 1.00 62.59 80 ARG A O 1
ATOM 609 N N . GLY A 1 81 ? 7.768 -7.838 -12.960 1.00 57.66 81 GLY A N 1
ATOM 610 C CA . GLY A 1 81 ? 8.201 -8.639 -14.107 1.00 57.66 81 GLY A CA 1
ATOM 611 C C . GLY A 1 81 ? 7.756 -8.057 -15.449 1.00 57.66 81 GLY A C 1
ATOM 612 O O . GLY A 1 81 ? 6.870 -8.615 -16.085 1.00 57.66 81 GLY A O 1
ATOM 613 N N . GLY A 1 82 ? 8.350 -6.954 -15.913 1.00 53.28 82 GLY A N 1
ATOM 614 C CA . GLY A 1 82 ? 8.089 -6.462 -17.272 1.00 53.28 82 GLY A CA 1
ATOM 615 C C . GLY A 1 82 ? 8.729 -5.113 -17.582 1.00 53.28 82 GLY A C 1
ATOM 616 O O . GLY A 1 82 ? 8.529 -4.137 -16.872 1.00 53.28 82 GLY A O 1
ATOM 617 N N . GLY A 1 83 ? 9.534 -5.065 -18.641 1.00 53.12 83 GLY A N 1
ATOM 618 C CA . GLY A 1 83 ? 10.369 -3.929 -19.017 1.00 53.12 83 GLY A CA 1
ATOM 619 C C . GLY A 1 83 ? 9.638 -2.620 -19.350 1.00 53.12 83 GLY A C 1
ATOM 620 O O . GLY A 1 83 ? 8.442 -2.543 -19.606 1.00 53.12 83 GLY A O 1
ATOM 621 N N . ARG A 1 84 ? 10.448 -1.562 -19.365 1.00 56.94 84 ARG A N 1
ATOM 622 C CA . ARG A 1 84 ? 10.120 -0.152 -19.599 1.00 56.94 84 ARG A CA 1
ATOM 623 C C . ARG A 1 84 ? 9.324 0.094 -20.898 1.00 56.94 84 ARG A C 1
ATOM 625 O O . ARG A 1 84 ? 9.877 -0.116 -21.976 1.00 56.94 84 ARG A O 1
ATOM 632 N N . ARG A 1 85 ? 8.123 0.688 -20.783 1.00 52.34 85 ARG A N 1
ATOM 633 C CA . ARG A 1 85 ? 7.645 1.955 -21.416 1.00 52.34 85 ARG A CA 1
ATOM 634 C C . ARG A 1 85 ? 6.109 1.973 -21.563 1.00 52.34 85 ARG A C 1
ATOM 636 O O . ARG A 1 85 ? 5.561 1.190 -22.323 1.00 52.34 85 ARG A O 1
ATOM 643 N N . GLY A 1 86 ? 5.453 2.942 -20.913 1.00 50.59 86 GLY A N 1
ATOM 644 C CA . GLY A 1 86 ? 4.052 3.328 -21.162 1.00 50.59 86 GLY A CA 1
ATOM 645 C C . GLY A 1 86 ? 3.278 3.630 -19.873 1.00 50.59 86 GLY A C 1
ATOM 646 O O . GLY A 1 86 ? 2.938 2.712 -19.141 1.00 50.59 86 GLY A O 1
ATOM 647 N N . GLY A 1 87 ? 3.049 4.913 -19.569 1.00 52.06 87 GLY A N 1
ATOM 648 C CA . GLY A 1 87 ? 2.369 5.376 -18.348 1.00 52.06 87 GLY A CA 1
ATOM 649 C C . GLY A 1 87 ? 0.846 5.141 -18.326 1.00 52.06 87 GLY A C 1
ATOM 650 O O . GLY A 1 87 ? 0.255 4.841 -19.365 1.00 52.06 87 GLY A O 1
ATOM 651 N N . PRO A 1 88 ? 0.182 5.293 -17.162 1.00 54.50 88 PRO A N 1
ATOM 652 C CA . PRO A 1 88 ? -1.240 5.003 -17.025 1.00 54.50 88 PRO A CA 1
ATOM 653 C C . PRO A 1 88 ? -2.115 6.177 -17.487 1.00 54.50 88 PRO A C 1
ATOM 655 O O . PRO A 1 88 ? -2.221 7.213 -16.828 1.00 54.50 88 PRO A O 1
ATOM 658 N N . GLY A 1 89 ? -2.795 5.979 -18.616 1.00 50.59 89 GLY A N 1
ATOM 659 C CA . GLY A 1 89 ? -4.021 6.698 -18.943 1.00 50.59 89 GLY A CA 1
ATOM 660 C C . GLY A 1 89 ? -5.156 6.263 -18.011 1.00 50.59 89 GLY A C 1
ATOM 661 O O . GLY A 1 89 ? -5.310 5.085 -17.695 1.00 50.59 89 GLY A O 1
ATOM 662 N N . ARG A 1 90 ? -5.941 7.239 -17.554 1.00 58.25 90 ARG A N 1
ATOM 663 C CA . ARG A 1 90 ? -7.149 7.059 -16.738 1.00 58.25 90 ARG A CA 1
ATOM 664 C C . ARG A 1 90 ? -8.165 6.173 -17.470 1.00 58.25 90 ARG A C 1
ATOM 666 O O . ARG A 1 90 ? -8.478 6.440 -18.624 1.00 58.25 90 ARG A O 1
ATOM 673 N N . GLY A 1 91 ? -8.735 5.188 -16.778 1.00 50.81 91 GLY A N 1
ATOM 674 C CA . GLY A 1 91 ? -9.810 4.361 -17.330 1.00 50.81 91 GLY A CA 1
ATOM 675 C C . GLY A 1 91 ? -10.278 3.257 -16.390 1.00 50.81 91 GLY A C 1
ATOM 676 O O . GLY A 1 91 ? -10.055 2.083 -16.651 1.00 50.81 91 GLY A O 1
ATOM 677 N N . GLN A 1 92 ? -10.941 3.624 -15.292 1.00 58.00 92 GLN A N 1
ATOM 678 C CA . GLN A 1 92 ? -11.795 2.683 -14.570 1.00 58.00 92 GLN A CA 1
ATOM 679 C C . GLN A 1 92 ? -13.048 2.418 -15.413 1.00 58.00 92 GLN A C 1
ATOM 681 O O . GLN A 1 92 ? -13.809 3.350 -15.664 1.00 58.00 92 GLN A O 1
ATOM 686 N N . ARG A 1 93 ? -13.270 1.161 -15.813 1.00 50.91 93 ARG A N 1
ATOM 687 C CA . ARG A 1 93 ? -14.592 0.516 -15.920 1.00 50.91 93 ARG A CA 1
ATOM 688 C C . ARG A 1 93 ? -14.394 -0.993 -16.058 1.00 50.91 93 ARG A C 1
ATOM 690 O O . ARG A 1 93 ? -13.640 -1.455 -16.906 1.00 50.91 93 ARG A O 1
ATOM 697 N N . GLY A 1 94 ? -15.046 -1.736 -15.167 1.00 55.53 94 GLY A N 1
ATOM 698 C CA . GLY A 1 94 ? -15.027 -3.192 -15.137 1.00 55.53 94 GLY A CA 1
ATOM 699 C C . GLY A 1 94 ? -15.608 -3.826 -16.399 1.00 55.53 94 GLY A C 1
ATOM 700 O O . GLY A 1 94 ? -16.432 -3.237 -17.096 1.00 55.53 94 GLY A O 1
ATOM 701 N N . GLY A 1 95 ? -15.184 -5.059 -16.660 1.00 49.66 95 GLY A N 1
ATOM 702 C CA . GLY A 1 95 ? -15.697 -5.868 -17.755 1.00 49.66 95 GLY A CA 1
ATOM 703 C C . GLY A 1 95 ? -14.943 -7.183 -17.862 1.00 49.66 95 GLY A C 1
ATOM 704 O O . GLY A 1 95 ? -13.962 -7.290 -18.588 1.00 49.66 95 GLY A O 1
ATOM 705 N N . GLN A 1 96 ? -15.412 -8.197 -17.139 1.00 61.12 96 GLN A N 1
ATOM 706 C CA . GLN A 1 96 ? -15.132 -9.588 -17.476 1.00 61.12 96 GLN A CA 1
ATOM 707 C C . GLN A 1 96 ? -15.604 -9.824 -18.916 1.00 61.12 96 GLN A C 1
ATOM 709 O O . GLN A 1 96 ? -16.782 -9.602 -19.193 1.00 61.12 96 GLN A O 1
ATOM 714 N N . ARG A 1 97 ? -14.709 -10.251 -19.815 1.00 48.34 97 ARG A N 1
ATOM 715 C CA . ARG A 1 97 ? -15.018 -11.048 -21.018 1.00 48.34 97 ARG A CA 1
ATOM 716 C C . ARG A 1 97 ? -13.719 -11.514 -21.683 1.00 48.34 97 ARG A C 1
ATOM 718 O O . ARG A 1 97 ? -12.973 -10.712 -22.224 1.00 48.34 97 ARG A O 1
ATOM 725 N N . GLY A 1 98 ? -13.503 -12.828 -21.617 1.00 51.72 98 GLY A N 1
ATOM 726 C CA . GLY A 1 98 ? -12.851 -13.672 -22.622 1.00 51.72 98 GLY A CA 1
ATOM 727 C C . GLY A 1 98 ? -11.530 -13.199 -23.228 1.00 51.72 98 GLY A C 1
ATOM 728 O O . GLY A 1 98 ? -11.512 -12.358 -24.120 1.00 51.72 98 GLY A O 1
ATOM 729 N N . GLY A 1 99 ? -10.439 -13.875 -22.860 1.00 53.62 99 GLY A N 1
ATOM 730 C CA . GLY A 1 99 ? -9.209 -13.887 -23.646 1.00 53.62 99 GLY A CA 1
ATOM 731 C C . GLY A 1 99 ? -9.471 -14.390 -25.067 1.00 53.62 99 GLY A C 1
ATOM 732 O O . GLY A 1 99 ? -9.510 -15.593 -25.319 1.00 53.62 99 GLY A O 1
ATOM 733 N N . GLN A 1 100 ? -9.630 -13.459 -26.003 1.00 58.94 100 GLN A N 1
ATOM 734 C CA . GLN A 1 100 ? -9.565 -13.741 -27.429 1.00 58.94 100 GLN A CA 1
ATOM 735 C C . GLN A 1 100 ? -8.097 -13.663 -27.844 1.00 58.94 100 GLN A C 1
ATOM 737 O O . GLN A 1 100 ? -7.473 -12.602 -27.816 1.00 58.94 100 GLN A O 1
ATOM 742 N N . ARG A 1 101 ? -7.522 -14.817 -28.194 1.00 60.69 101 ARG A N 1
ATOM 743 C CA . ARG A 1 101 ? -6.195 -14.890 -28.809 1.00 60.69 101 ARG A CA 1
ATOM 744 C C . ARG A 1 101 ? -6.290 -14.179 -30.153 1.00 60.69 101 ARG A C 1
ATOM 746 O O . ARG A 1 101 ? -6.987 -14.648 -31.048 1.00 60.69 101 ARG A O 1
ATOM 753 N N . ASN A 1 102 ? -5.614 -13.043 -30.269 1.00 64.25 102 ASN A N 1
ATOM 754 C CA . ASN A 1 102 ? -5.529 -12.289 -31.510 1.00 64.25 102 ASN A CA 1
ATOM 755 C C . ASN A 1 102 ? -4.905 -13.199 -32.592 1.00 64.25 102 ASN A C 1
ATOM 757 O O . ASN A 1 102 ? -3.793 -13.701 -32.378 1.00 64.25 102 ASN A O 1
ATOM 761 N N . PRO A 1 103 ? -5.590 -13.493 -33.712 1.00 66.94 103 PRO A N 1
ATOM 762 C CA . PRO A 1 103 ? -5.007 -14.303 -34.771 1.00 66.94 103 PRO A CA 1
ATOM 763 C C . PRO A 1 103 ? -3.805 -13.563 -35.367 1.00 66.94 103 PRO A C 1
ATOM 765 O O . PRO A 1 103 ? -3.871 -12.368 -35.653 1.00 66.94 103 PRO A O 1
ATOM 768 N N . LYS A 1 104 ? -2.684 -14.277 -35.531 1.00 63.94 104 LYS A N 1
ATOM 769 C CA . LYS A 1 104 ? -1.439 -13.737 -36.099 1.00 63.94 104 LYS A CA 1
ATOM 770 C C . LYS A 1 104 ? -1.747 -12.980 -37.406 1.00 63.94 104 LYS A C 1
ATOM 772 O O . LYS A 1 104 ? -2.387 -13.565 -38.285 1.00 63.94 104 LYS A O 1
ATOM 777 N N . PRO A 1 105 ? -1.311 -11.715 -37.566 1.00 69.19 105 PRO A N 1
ATOM 778 C CA . PRO A 1 105 ? -1.551 -10.969 -38.794 1.00 69.19 105 PRO A CA 1
ATOM 779 C C . PRO A 1 105 ? -0.866 -11.682 -39.964 1.00 69.19 105 PRO A C 1
ATOM 781 O O . PRO A 1 105 ? 0.326 -11.987 -39.908 1.00 69.19 105 PRO A O 1
ATOM 784 N N . LYS A 1 106 ? -1.634 -11.975 -41.019 1.00 71.38 106 LYS A N 1
ATOM 785 C CA . LYS A 1 106 ? -1.117 -12.591 -42.247 1.00 71.38 106 LYS A CA 1
ATOM 786 C C . LYS A 1 106 ? -0.033 -11.678 -42.850 1.00 71.38 106 LYS A C 1
ATOM 788 O O . LYS A 1 106 ? -0.235 -10.459 -42.873 1.00 71.38 106 LYS A O 1
ATOM 793 N N . PRO A 1 107 ? 1.101 -12.220 -43.331 1.00 72.25 107 PRO A N 1
ATOM 794 C CA . PRO A 1 107 ? 2.157 -11.405 -43.917 1.00 72.25 107 PRO A CA 1
ATOM 795 C C . PRO A 1 107 ? 1.619 -10.677 -45.152 1.00 72.25 107 PRO A C 1
ATOM 797 O O . PRO A 1 107 ? 1.094 -11.296 -46.076 1.00 72.25 107 PRO A O 1
ATOM 800 N N . LYS A 1 108 ? 1.727 -9.346 -45.152 1.00 77.75 108 LYS A N 1
ATOM 801 C CA . LYS A 1 108 ? 1.387 -8.522 -46.317 1.00 77.75 108 LYS A CA 1
ATOM 802 C C . LYS A 1 108 ? 2.393 -8.825 -47.437 1.00 77.75 108 LYS A C 1
ATOM 804 O O . LYS A 1 108 ? 3.586 -8.928 -47.140 1.00 77.75 108 LYS A O 1
ATOM 809 N N . PRO A 1 109 ? 1.958 -8.964 -48.701 1.00 76.25 109 PRO A N 1
ATOM 810 C CA . PRO A 1 109 ? 2.881 -9.184 -49.805 1.00 76.25 109 PRO A CA 1
ATOM 811 C C . PRO A 1 109 ? 3.837 -7.990 -49.923 1.00 76.25 109 PRO A C 1
ATOM 813 O O . PRO A 1 109 ? 3.412 -6.837 -49.955 1.00 76.25 109 PRO A O 1
ATOM 816 N N . VAL A 1 110 ? 5.141 -8.275 -49.942 1.00 79.31 110 VAL A N 1
ATOM 817 C CA . VAL A 1 110 ? 6.183 -7.261 -50.153 1.00 79.31 110 VAL A CA 1
ATOM 818 C C . VAL A 1 110 ? 6.016 -6.682 -51.565 1.00 79.31 110 VAL A C 1
ATOM 820 O O . VAL A 1 110 ? 5.948 -7.471 -52.512 1.00 79.31 110 VAL A O 1
ATOM 823 N N . PRO A 1 111 ? 5.953 -5.348 -51.732 1.00 83.62 111 PRO A N 1
ATOM 824 C CA . PRO A 1 111 ? 5.789 -4.736 -53.044 1.00 83.62 111 PRO A CA 1
ATOM 825 C C . PRO A 1 111 ? 7.010 -4.970 -53.947 1.00 83.62 111 PRO A C 1
ATOM 827 O O . PRO A 1 111 ? 8.148 -5.092 -53.478 1.00 83.62 111 PRO A O 1
ATOM 830 N N . VAL A 1 112 ? 6.755 -5.035 -55.256 1.00 87.31 112 VAL A N 1
ATOM 831 C CA . VAL A 1 112 ? 7.777 -5.201 -56.299 1.00 87.31 112 VAL A CA 1
ATOM 832 C C . VAL A 1 112 ? 8.565 -3.902 -56.468 1.00 87.31 112 VAL A C 1
ATOM 834 O O . VAL A 1 112 ? 8.015 -2.804 -56.386 1.00 87.31 112 VAL A O 1
ATOM 837 N N . CYS A 1 113 ? 9.866 -4.015 -56.716 1.00 89.12 113 CYS A N 1
ATOM 838 C CA . CYS A 1 113 ? 10.733 -2.871 -56.954 1.00 89.12 113 CYS A CA 1
ATOM 839 C C . CYS A 1 113 ? 10.432 -2.230 -58.317 1.00 89.12 113 CYS A C 1
ATOM 841 O O . CYS A 1 113 ? 10.780 -2.774 -59.368 1.00 89.12 113 CYS A O 1
ATOM 843 N N . HIS A 1 114 ? 9.847 -1.031 -58.316 1.00 86.38 114 HIS A N 1
ATOM 844 C CA . HIS A 1 114 ? 9.594 -0.278 -59.550 1.00 86.38 114 HIS A CA 1
ATOM 845 C C . HIS A 1 114 ? 10.885 0.076 -60.304 1.00 86.38 114 HIS A C 1
ATOM 847 O O . HIS A 1 114 ? 10.913 0.016 -61.530 1.00 86.38 114 HIS A O 1
ATOM 853 N N . PHE A 1 115 ? 11.967 0.389 -59.585 1.00 87.94 115 PHE A N 1
ATOM 854 C CA . PHE A 1 115 ? 13.259 0.716 -60.194 1.00 87.94 115 PHE A CA 1
ATOM 855 C C . PHE A 1 115 ? 13.924 -0.500 -60.841 1.00 87.94 115 PHE A C 1
ATOM 857 O O . PHE A 1 115 ? 14.611 -0.347 -61.846 1.00 87.94 115 PHE A O 1
ATOM 864 N N . PHE A 1 116 ? 13.705 -1.703 -60.301 1.00 86.88 116 PHE A N 1
ATOM 865 C CA . PHE A 1 116 ? 14.197 -2.942 -60.905 1.00 86.88 116 PHE A CA 1
ATOM 866 C C . PHE A 1 116 ? 13.431 -3.268 -62.180 1.00 86.88 116 PHE A C 1
ATOM 868 O O . PHE A 1 116 ? 14.047 -3.527 -63.205 1.00 86.88 116 PHE A O 1
ATOM 875 N N . LYS A 1 117 ? 12.100 -3.117 -62.159 1.00 85.69 117 LYS A N 1
ATOM 876 C CA . LYS A 1 117 ? 11.267 -3.248 -63.363 1.00 85.69 117 LYS A CA 1
ATOM 877 C C . LYS A 1 117 ? 11.689 -2.284 -64.484 1.00 85.69 117 LYS A C 1
ATOM 879 O O . LYS A 1 117 ? 11.514 -2.592 -65.654 1.00 85.69 117 LYS A O 1
ATOM 884 N N . GLN A 1 118 ? 12.245 -1.124 -64.131 1.00 85.50 118 GLN A N 1
ATOM 885 C CA . GLN A 1 118 ? 12.770 -0.126 -65.073 1.00 85.50 118 GLN A CA 1
ATOM 886 C C . GLN A 1 118 ? 14.253 -0.327 -65.444 1.00 85.50 118 GLN A C 1
ATOM 888 O O . GLN A 1 118 ? 14.787 0.469 -66.212 1.00 85.50 118 GLN A O 1
ATOM 893 N N . GLY A 1 119 ? 14.949 -1.315 -64.867 1.00 86.62 119 GLY A N 1
ATOM 894 C CA . GLY A 1 119 ? 16.385 -1.535 -65.091 1.00 86.62 119 GLY A CA 1
ATOM 895 C C . GLY A 1 119 ? 17.306 -0.475 -64.468 1.00 86.62 119 GLY A C 1
ATOM 896 O O . GLY A 1 119 ? 18.459 -0.347 -64.864 1.00 86.62 119 GLY A O 1
ATOM 897 N N . ARG A 1 120 ? 16.816 0.314 -63.502 1.00 87.62 120 ARG A N 1
ATOM 898 C CA . ARG A 1 120 ? 17.551 1.424 -62.860 1.00 87.62 120 ARG A CA 1
ATOM 899 C C . ARG A 1 120 ? 17.876 1.174 -61.383 1.00 87.62 120 ARG A C 1
ATOM 901 O O . ARG A 1 120 ? 18.362 2.074 -60.699 1.00 87.62 120 ARG A O 1
ATOM 908 N N . CYS A 1 121 ? 17.583 -0.018 -60.862 1.00 89.44 121 CYS A N 1
ATOM 909 C CA . CYS A 1 121 ? 17.867 -0.359 -59.469 1.00 89.44 121 CYS A CA 1
ATOM 910 C C . CYS A 1 121 ? 19.380 -0.490 -59.244 1.00 89.44 121 CYS A C 1
ATOM 912 O O . CYS A 1 121 ? 20.021 -1.345 -59.845 1.00 89.44 121 CYS A O 1
ATOM 914 N N . ARG A 1 122 ? 19.939 0.327 -58.345 1.00 89.12 122 ARG A N 1
ATOM 915 C CA . ARG A 1 122 ? 21.362 0.276 -57.954 1.00 89.12 122 ARG A CA 1
ATOM 916 C C . ARG A 1 122 ? 21.624 -0.616 -56.738 1.00 89.12 122 ARG A C 1
ATOM 918 O O . ARG A 1 122 ? 22.770 -0.863 -56.395 1.00 89.12 122 ARG A O 1
ATOM 925 N N . ASN A 1 123 ? 20.565 -1.076 -56.073 1.00 85.94 123 ASN A N 1
ATOM 926 C CA . ASN A 1 123 ? 20.653 -1.810 -54.810 1.00 85.94 123 ASN A CA 1
ATOM 927 C C . ASN A 1 123 ? 20.929 -3.311 -54.998 1.00 85.94 123 ASN A C 1
ATOM 929 O O . ASN A 1 123 ? 21.244 -3.981 -54.017 1.00 85.94 123 ASN A O 1
ATOM 933 N N . GLY A 1 124 ? 20.801 -3.837 -56.224 1.00 83.31 124 GLY A N 1
ATOM 934 C CA . GLY A 1 124 ? 21.017 -5.256 -56.519 1.00 83.31 124 GLY A CA 1
ATOM 935 C C . GLY A 1 124 ? 20.209 -6.167 -55.589 1.00 83.31 124 GLY A C 1
ATOM 936 O O . GLY A 1 124 ? 19.034 -5.914 -55.329 1.00 83.31 124 GLY A O 1
ATOM 937 N N . GLU A 1 125 ? 20.854 -7.190 -55.037 1.00 80.38 125 GLU A N 1
ATOM 938 C CA . GLU A 1 125 ? 20.246 -8.173 -54.125 1.00 80.38 125 GLU A CA 1
ATOM 939 C C . GLU A 1 125 ? 19.908 -7.611 -52.730 1.00 80.38 125 GLU A C 1
ATOM 941 O O . GLU A 1 125 ? 19.097 -8.183 -52.008 1.00 80.38 125 GLU A O 1
ATOM 946 N N . HIS A 1 126 ? 20.453 -6.445 -52.364 1.00 84.62 126 HIS A N 1
ATOM 947 C CA . HIS A 1 126 ? 20.170 -5.769 -51.090 1.00 84.62 126 HIS A CA 1
ATOM 948 C C . HIS A 1 126 ? 18.937 -4.854 -51.163 1.00 84.62 126 HIS A C 1
ATOM 950 O O . HIS A 1 126 ? 18.711 -4.012 -50.286 1.00 84.62 126 HIS A O 1
ATOM 956 N N . CYS A 1 127 ? 18.137 -4.951 -52.229 1.00 87.50 127 CYS A N 1
ATOM 957 C CA . CYS A 1 127 ? 16.932 -4.149 -52.357 1.00 87.50 127 CYS A CA 1
ATOM 958 C C . CYS A 1 127 ? 15.869 -4.582 -51.335 1.00 87.50 127 CYS A C 1
ATOM 960 O O . CYS A 1 127 ? 15.549 -5.757 -51.190 1.00 87.50 127 CYS A O 1
ATOM 962 N N . LYS A 1 128 ? 15.250 -3.609 -50.656 1.00 86.75 128 LYS A N 1
ATOM 963 C CA . LYS A 1 128 ? 14.149 -3.853 -49.704 1.00 86.75 128 LYS A CA 1
ATOM 964 C C . LYS A 1 128 ? 12.856 -4.336 -50.389 1.00 86.75 128 LYS A C 1
ATOM 966 O O . LYS A 1 128 ? 11.929 -4.790 -49.721 1.00 86.75 128 LYS A O 1
ATOM 971 N N . PHE A 1 129 ? 12.782 -4.201 -51.710 1.00 89.06 129 PHE A N 1
ATOM 972 C CA . PHE A 1 129 ? 11.626 -4.532 -52.536 1.00 89.06 129 PHE A CA 1
ATOM 973 C C . PHE A 1 129 ? 11.901 -5.782 -53.370 1.00 89.06 129 PHE A C 1
ATOM 975 O O . PHE A 1 129 ? 13.043 -6.043 -53.742 1.00 89.06 129 PHE A O 1
ATOM 982 N N . LYS A 1 130 ? 10.855 -6.543 -53.705 1.00 87.81 130 LYS A N 1
ATOM 983 C CA . LYS A 1 130 ? 11.028 -7.783 -54.472 1.00 87.81 130 LYS A CA 1
ATOM 984 C C . LYS A 1 130 ? 11.441 -7.488 -55.912 1.00 87.81 130 LYS A C 1
ATOM 986 O O . LYS A 1 130 ? 10.797 -6.692 -56.594 1.00 87.81 130 LYS A O 1
ATOM 991 N N . HIS A 1 131 ? 12.486 -8.158 -56.374 1.00 88.38 131 HIS A N 1
ATOM 992 C CA . HIS A 1 131 ? 12.844 -8.259 -57.782 1.00 88.38 131 HIS A CA 1
ATOM 993 C C . HIS A 1 131 ? 12.141 -9.510 -58.325 1.00 88.38 131 HIS A C 1
ATOM 995 O O . HIS A 1 131 ? 12.499 -10.621 -57.953 1.00 88.38 131 HIS A O 1
ATOM 1001 N N . THR A 1 132 ? 11.058 -9.348 -59.087 1.00 76.19 132 THR A N 1
ATOM 1002 C CA . THR A 1 132 ? 10.356 -10.477 -59.718 1.00 76.19 132 THR A CA 1
ATOM 1003 C C . THR A 1 132 ? 10.904 -10.655 -61.127 1.00 76.19 132 THR A C 1
ATOM 1005 O O . THR A 1 132 ? 10.726 -9.783 -61.977 1.00 76.19 132 THR A O 1
ATOM 1008 N N . GLU A 1 133 ? 11.628 -11.749 -61.345 1.00 67.06 133 GLU A N 1
ATOM 1009 C CA . GLU A 1 133 ? 12.199 -12.127 -62.637 1.00 67.06 133 GLU A CA 1
ATOM 1010 C C . GLU A 1 133 ? 11.136 -12.810 -63.505 1.00 67.06 133 GLU A C 1
ATOM 1012 O O . GLU A 1 133 ? 11.095 -14.030 -63.605 1.00 67.06 133 GLU A O 1
ATOM 1017 N N . ASP A 1 134 ? 10.271 -12.035 -64.160 1.00 59.12 134 ASP A N 1
ATOM 1018 C CA . ASP A 1 134 ? 9.379 -12.573 -65.203 1.00 59.12 134 ASP A CA 1
ATOM 1019 C C . ASP A 1 134 ? 10.066 -12.630 -66.584 1.00 59.12 134 ASP A C 1
ATOM 1021 O O . ASP A 1 134 ? 9.422 -12.493 -67.623 1.00 59.12 134 ASP A O 1
ATOM 1025 N N . ALA A 1 135 ? 11.388 -12.821 -66.620 1.00 46.94 135 ALA A N 1
ATOM 1026 C CA . ALA A 1 135 ? 12.115 -13.150 -67.842 1.00 46.94 135 ALA A CA 1
ATOM 1027 C C . ALA A 1 135 ? 13.450 -13.838 -67.505 1.00 46.94 135 ALA A C 1
ATOM 1029 O O . ALA A 1 135 ? 14.347 -13.182 -66.970 1.00 46.94 135 ALA A O 1
ATOM 1030 N N . PRO A 1 136 ? 13.633 -15.130 -67.832 1.00 57.47 136 PRO A N 1
ATOM 1031 C CA . PRO A 1 136 ? 14.951 -15.737 -67.789 1.00 57.47 136 PRO A CA 1
ATOM 1032 C C . PRO A 1 136 ? 15.758 -15.225 -68.984 1.00 57.47 136 PRO A C 1
ATOM 1034 O O . PRO A 1 136 ? 15.415 -15.495 -70.134 1.00 57.47 136 PRO A O 1
ATOM 1037 N N . SER A 1 137 ? 16.856 -14.516 -68.735 1.00 41.78 137 SER A N 1
ATOM 1038 C CA . SER A 1 137 ? 17.936 -14.446 -69.719 1.00 41.78 137 SER A CA 1
ATOM 1039 C C . SER A 1 137 ? 19.287 -14.216 -69.039 1.00 41.78 137 SER A C 1
ATOM 1041 O O . SER A 1 137 ? 19.377 -13.414 -68.111 1.00 41.78 137 SER A O 1
ATOM 1043 N N . PRO A 1 138 ? 20.327 -14.963 -69.445 1.00 57.72 138 PRO A N 1
ATOM 1044 C CA . PRO A 1 138 ? 21.401 -15.384 -68.565 1.00 57.72 138 PRO A CA 1
ATOM 1045 C C . PRO A 1 138 ? 22.620 -14.457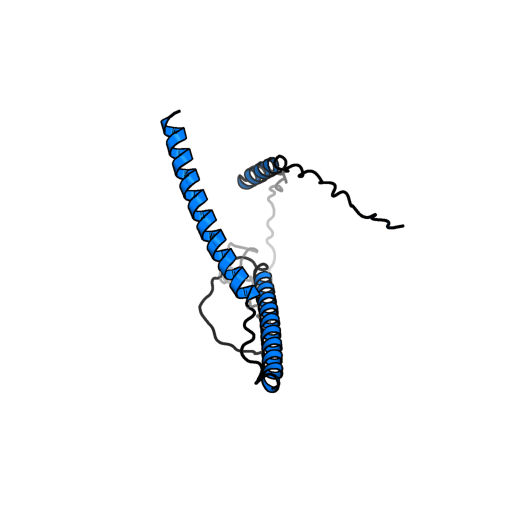 -68.619 1.00 57.72 138 PRO A C 1
ATOM 1047 O O . PRO A 1 138 ? 22.816 -13.708 -69.568 1.00 57.72 138 PRO A O 1
ATOM 1050 N N . ARG A 1 139 ? 23.498 -14.648 -67.626 1.00 54.38 139 ARG A N 1
ATOM 1051 C CA . ARG A 1 139 ? 24.940 -14.353 -67.653 1.00 54.38 139 ARG A CA 1
ATOM 1052 C C . ARG A 1 139 ? 25.344 -12.920 -68.011 1.00 54.38 139 ARG A C 1
ATOM 1054 O O . ARG A 1 139 ? 25.537 -12.602 -69.169 1.00 54.38 139 ARG A O 1
ATOM 1061 N N . PHE A 1 140 ? 25.753 -12.180 -66.986 1.00 53.81 140 PHE A N 1
ATOM 1062 C CA . PHE A 1 140 ? 27.118 -11.646 -66.933 1.00 53.81 140 PHE A CA 1
ATOM 1063 C C . PHE A 1 140 ? 27.567 -11.637 -65.468 1.00 53.81 140 PHE A C 1
ATOM 1065 O O . PHE A 1 140 ? 27.471 -10.640 -64.760 1.00 53.81 140 PHE A O 1
ATOM 1072 N N . GLN A 1 141 ? 28.036 -12.797 -64.996 1.00 59.12 141 GLN A N 1
ATOM 1073 C CA . GLN A 1 141 ? 28.993 -12.802 -63.896 1.00 59.12 141 GLN A CA 1
ATOM 1074 C C . GLN A 1 141 ? 30.282 -12.221 -64.468 1.00 59.12 141 GLN A C 1
ATOM 1076 O O . GLN A 1 141 ? 30.950 -12.878 -65.267 1.00 59.12 141 GLN A O 1
ATOM 1081 N N . VAL A 1 142 ? 30.602 -10.987 -64.091 1.00 51.75 142 VAL A N 1
ATOM 1082 C CA . VAL A 1 142 ? 31.974 -10.500 -64.186 1.00 51.75 142 VAL A CA 1
ATOM 1083 C C . VAL A 1 142 ? 32.557 -10.527 -62.787 1.00 51.75 142 VAL A C 1
ATOM 1085 O O . VAL A 1 142 ? 31.968 -10.053 -61.819 1.00 51.75 142 VAL A O 1
ATOM 1088 N N . SER A 1 143 ? 33.685 -11.210 -62.740 1.00 61.19 143 SER A N 1
ATOM 1089 C CA . SER A 1 143 ? 34.454 -11.636 -61.593 1.00 61.19 143 SER A CA 1
ATOM 1090 C C . SER A 1 143 ? 35.117 -10.482 -60.829 1.00 61.19 143 SER A C 1
ATOM 1092 O O . SER A 1 143 ? 35.235 -9.360 -61.319 1.00 61.19 143 SER A O 1
ATOM 1094 N N . SER A 1 144 ? 35.684 -10.869 -59.685 1.00 63.91 144 SER A N 1
ATOM 1095 C CA . SER A 1 144 ? 36.984 -10.420 -59.164 1.00 63.91 144 SER A CA 1
ATOM 1096 C C . SER A 1 144 ? 37.140 -8.993 -58.625 1.00 63.91 144 SER A C 1
ATOM 1098 O O . SER A 1 144 ? 37.560 -8.088 -59.336 1.00 63.91 144 SER A O 1
ATOM 1100 N N . TYR A 1 145 ? 36.990 -8.865 -57.304 1.00 49.38 145 TYR A N 1
ATOM 1101 C CA . TYR A 1 145 ? 38.060 -8.475 -56.363 1.00 49.38 145 TYR A CA 1
ATOM 1102 C C . TYR A 1 145 ? 37.567 -8.897 -54.960 1.00 49.38 145 TYR A C 1
ATOM 1104 O O . TYR A 1 145 ? 36.477 -8.538 -54.545 1.00 49.38 145 TYR A O 1
ATOM 1112 N N . SER A 1 146 ? 38.140 -9.883 -54.272 1.00 57.19 146 SER A N 1
ATOM 1113 C CA . SER A 1 146 ? 39.445 -9.883 -53.606 1.00 57.19 146 SER A CA 1
ATOM 1114 C C . SER A 1 146 ? 39.748 -8.595 -52.833 1.00 57.19 146 SER A C 1
ATOM 1116 O O . SER A 1 146 ? 40.557 -7.784 -53.269 1.00 57.19 146 SER A O 1
ATOM 1118 N N . THR A 1 147 ? 39.125 -8.448 -51.661 1.00 48.53 147 THR A N 1
ATOM 1119 C CA . THR A 1 147 ? 39.758 -7.860 -50.470 1.00 48.53 147 THR A CA 1
ATOM 1120 C C . THR A 1 147 ? 39.254 -8.579 -49.208 1.00 48.53 147 THR A C 1
ATOM 1122 O O . THR A 1 147 ? 38.083 -8.531 -48.858 1.00 48.53 147 THR A O 1
ATOM 1125 N N . SER A 1 148 ? 40.190 -9.317 -48.612 1.00 54.97 148 SER A N 1
ATOM 1126 C CA . SER A 1 148 ? 40.378 -9.862 -47.257 1.00 54.97 148 SER A CA 1
ATOM 1127 C C . SER A 1 148 ? 39.245 -9.884 -46.199 1.00 54.97 148 SER A C 1
ATOM 1129 O O . SER A 1 148 ? 38.526 -8.903 -46.025 1.00 54.97 148 SER A O 1
ATOM 1131 N N . PRO A 1 149 ? 39.179 -10.945 -45.361 1.00 63.53 149 PRO A N 1
ATOM 1132 C CA . PRO A 1 149 ? 38.342 -10.973 -44.158 1.00 63.53 149 PRO A CA 1
ATOM 1133 C C . PRO A 1 149 ? 38.895 -10.041 -43.057 1.00 63.53 149 PRO A C 1
ATOM 1135 O O . PRO A 1 149 ? 40.117 -9.960 -42.898 1.00 63.53 149 PRO A O 1
ATOM 1138 N N . PRO A 1 150 ? 38.048 -9.371 -42.250 1.00 54.81 150 PRO A N 1
ATOM 1139 C CA . PRO A 1 150 ? 38.515 -8.706 -41.040 1.00 54.81 150 PRO A CA 1
ATOM 1140 C C . PRO A 1 150 ? 38.951 -9.757 -40.011 1.00 54.81 150 PRO A C 1
ATOM 1142 O O . PRO A 1 150 ? 38.212 -10.688 -39.687 1.00 54.81 150 PRO A O 1
ATOM 1145 N N . SER A 1 151 ? 40.168 -9.608 -39.497 1.00 48.03 151 SER A N 1
ATOM 1146 C CA . SER A 1 151 ? 40.679 -10.365 -38.359 1.00 48.03 151 SER A CA 1
ATOM 1147 C C . SER A 1 151 ? 39.856 -10.072 -37.090 1.00 48.03 151 SER A C 1
ATOM 1149 O O . SER A 1 151 ? 39.526 -8.914 -36.825 1.00 48.03 151 SER A O 1
ATOM 1151 N N . PRO A 1 152 ? 39.542 -11.081 -36.254 1.00 61.16 152 PRO A N 1
ATOM 1152 C CA . PRO A 1 152 ? 38.952 -10.853 -34.942 1.00 61.16 152 PRO A CA 1
ATOM 1153 C C . PRO A 1 152 ? 40.064 -10.603 -33.915 1.00 61.16 152 PRO A C 1
ATOM 1155 O O . PRO A 1 152 ? 40.547 -11.528 -33.265 1.00 61.16 152 PRO A O 1
ATOM 1158 N N . SER A 1 153 ? 40.488 -9.351 -33.746 1.00 46.47 153 SER A N 1
ATOM 1159 C CA . SER A 1 153 ? 41.339 -8.969 -32.615 1.00 46.47 153 SER A CA 1
ATOM 1160 C C . SER A 1 153 ? 40.488 -8.518 -31.425 1.00 46.47 153 SER A C 1
ATOM 1162 O O . SER A 1 153 ? 39.920 -7.429 -31.427 1.00 46.47 153 SER A O 1
ATOM 1164 N N . SER A 1 154 ? 40.453 -9.387 -30.412 1.00 49.91 154 SER A N 1
ATOM 1165 C CA . SER A 1 154 ? 40.661 -9.062 -28.992 1.00 49.91 154 SER A CA 1
ATOM 1166 C C . SER A 1 154 ? 39.825 -7.938 -28.357 1.00 49.91 154 SER A C 1
ATOM 1168 O O . SER A 1 154 ? 40.142 -6.757 -28.457 1.00 49.91 154 SER A O 1
ATOM 1170 N N . SER A 1 155 ? 38.830 -8.367 -27.577 1.00 57.75 155 SER A N 1
ATOM 1171 C CA . SER A 1 155 ? 38.590 -7.950 -26.184 1.00 57.75 155 SER A CA 1
ATOM 1172 C C . SER A 1 155 ? 39.162 -6.592 -25.742 1.00 57.75 155 SER A C 1
ATOM 1174 O O . SER A 1 155 ? 40.297 -6.501 -25.274 1.00 57.75 155 SER A O 1
ATOM 1176 N N . SER A 1 156 ? 38.313 -5.568 -25.749 1.00 53.06 156 SER A N 1
ATOM 1177 C CA . SER A 1 156 ? 38.534 -4.313 -25.025 1.00 53.06 156 SER A CA 1
ATOM 1178 C C . SER A 1 156 ? 37.241 -3.851 -24.339 1.00 53.06 156 SER A C 1
ATOM 1180 O O . SER A 1 156 ? 36.696 -2.786 -24.601 1.00 53.06 156 SER A O 1
ATOM 1182 N N . HIS A 1 157 ? 36.741 -4.652 -23.392 1.00 57.94 157 HIS A N 1
ATOM 1183 C CA . HIS A 1 157 ? 35.774 -4.181 -22.390 1.00 57.94 157 HIS A CA 1
ATOM 1184 C C . HIS A 1 157 ? 36.496 -3.416 -21.274 1.00 57.94 157 HIS A C 1
ATOM 1186 O O . HIS A 1 157 ? 36.467 -3.802 -20.108 1.00 57.94 157 HIS A O 1
ATOM 1192 N N . ALA A 1 158 ? 37.177 -2.333 -21.639 1.00 52.97 158 ALA A N 1
ATOM 1193 C CA . ALA A 1 158 ? 37.861 -1.458 -20.700 1.00 52.97 158 ALA A CA 1
ATOM 1194 C C . ALA A 1 158 ? 37.510 -0.002 -21.012 1.00 52.97 158 ALA A C 1
ATOM 1196 O O . ALA A 1 158 ? 38.261 0.672 -21.704 1.00 52.97 158 ALA A O 1
ATOM 1197 N N . ALA A 1 159 ? 36.339 0.435 -20.536 1.00 56.25 159 ALA A N 1
ATOM 1198 C CA . ALA A 1 159 ? 36.043 1.793 -20.053 1.00 56.25 159 ALA A CA 1
ATOM 1199 C C . ALA A 1 159 ? 34.519 1.996 -19.963 1.00 56.25 159 ALA A C 1
ATOM 1201 O O . ALA A 1 159 ? 33.939 2.733 -20.754 1.00 56.25 159 ALA A O 1
ATOM 1202 N N . ASP A 1 160 ? 33.864 1.355 -18.990 1.00 57.16 160 ASP A N 1
ATOM 1203 C CA . ASP A 1 160 ? 32.521 1.776 -18.576 1.00 57.16 160 ASP A CA 1
ATOM 1204 C C . ASP A 1 160 ? 32.592 2.320 -17.134 1.00 57.16 160 ASP A C 1
ATOM 1206 O O . ASP A 1 160 ? 32.847 1.549 -16.198 1.00 57.16 160 ASP A O 1
ATOM 1210 N N . PRO A 1 161 ? 32.442 3.644 -16.916 1.00 62.19 161 PRO A N 1
ATOM 1211 C CA . PRO A 1 161 ? 32.635 4.279 -15.608 1.00 62.19 161 PRO A CA 1
ATOM 1212 C C . PRO A 1 161 ? 31.653 3.786 -14.533 1.00 62.19 161 PRO A C 1
ATOM 1214 O O . PRO A 1 161 ? 31.914 3.953 -13.339 1.00 62.19 161 PRO A O 1
ATOM 1217 N N . PHE A 1 162 ? 30.556 3.126 -14.920 1.00 55.59 162 PHE A N 1
ATOM 1218 C CA . PHE A 1 162 ? 29.581 2.568 -13.980 1.00 55.59 162 PHE A CA 1
ATOM 1219 C C . PHE A 1 162 ? 30.073 1.308 -13.249 1.00 55.59 162 PHE A C 1
ATOM 1221 O O . PHE A 1 162 ? 29.712 1.099 -12.087 1.00 55.59 162 PHE A O 1
ATOM 1228 N N . ILE A 1 163 ? 30.938 0.494 -13.866 1.00 57.81 163 ILE A N 1
ATOM 1229 C CA . ILE A 1 163 ? 31.442 -0.750 -13.252 1.00 57.81 163 ILE A CA 1
ATOM 1230 C C . ILE A 1 163 ? 32.481 -0.442 -12.156 1.00 57.81 163 ILE A C 1
ATOM 1232 O O . ILE A 1 163 ? 32.506 -1.098 -11.111 1.00 57.81 163 ILE A O 1
ATOM 1236 N N . ALA A 1 164 ? 33.276 0.619 -12.327 1.00 57.22 164 ALA A N 1
ATOM 1237 C CA . ALA A 1 164 ? 34.278 1.045 -11.346 1.00 57.22 164 ALA A CA 1
ATOM 1238 C C . ALA A 1 164 ? 33.662 1.542 -10.019 1.00 57.22 164 ALA A C 1
ATOM 1240 O O . ALA A 1 164 ? 34.235 1.319 -8.950 1.00 57.22 164 ALA A O 1
ATOM 1241 N N . MET A 1 165 ? 32.476 2.167 -10.052 1.00 59.34 165 MET A N 1
ATOM 1242 C CA . MET A 1 165 ? 31.765 2.583 -8.832 1.00 59.34 165 MET A CA 1
ATOM 1243 C C . MET A 1 165 ? 31.140 1.404 -8.067 1.00 59.34 165 MET A C 1
ATOM 1245 O O . MET A 1 165 ? 31.087 1.441 -6.836 1.00 59.34 165 MET A O 1
ATOM 1249 N N . ALA A 1 166 ? 30.711 0.344 -8.760 1.00 57.91 166 ALA A N 1
ATOM 1250 C CA . ALA A 1 166 ? 30.100 -0.829 -8.128 1.00 57.91 166 ALA A CA 1
ATOM 1251 C C . ALA A 1 166 ? 31.111 -1.636 -7.291 1.00 57.91 166 ALA A C 1
ATOM 1253 O O . ALA A 1 166 ? 30.817 -2.016 -6.157 1.00 57.91 166 ALA A O 1
ATOM 1254 N N . LEU A 1 167 ? 32.335 -1.818 -7.797 1.00 60.56 167 LEU A N 1
ATOM 1255 C CA . LEU A 1 167 ? 33.391 -2.549 -7.083 1.00 60.56 167 LEU A CA 1
ATOM 1256 C C . LEU A 1 167 ? 33.931 -1.778 -5.867 1.00 60.56 167 LEU A C 1
ATOM 1258 O O . LEU A 1 167 ? 34.308 -2.385 -4.865 1.00 60.56 167 LEU A O 1
ATOM 1262 N N . LYS A 1 168 ? 33.904 -0.439 -5.900 1.00 58.28 168 LYS A N 1
ATOM 1263 C CA . LYS A 1 168 ? 34.355 0.397 -4.774 1.00 58.28 168 LYS A CA 1
ATOM 1264 C C . LYS A 1 168 ? 33.372 0.387 -3.594 1.00 58.28 168 LYS A C 1
ATOM 1266 O O . LYS A 1 168 ? 33.795 0.545 -2.454 1.00 58.28 168 LYS A O 1
ATOM 1271 N N . ARG A 1 169 ? 32.081 0.128 -3.848 1.00 58.44 169 ARG A N 1
ATOM 1272 C CA . ARG A 1 169 ? 31.044 -0.009 -2.809 1.00 58.44 169 ARG A CA 1
ATOM 1273 C C . ARG A 1 169 ? 31.045 -1.388 -2.138 1.00 58.44 169 ARG A C 1
ATOM 1275 O O . ARG A 1 169 ? 30.696 -1.480 -0.968 1.00 58.44 169 ARG A O 1
ATOM 1282 N N . ALA A 1 170 ? 31.491 -2.431 -2.840 1.00 56.47 170 ALA A N 1
ATOM 1283 C CA . ALA A 1 170 ? 31.600 -3.784 -2.287 1.00 56.47 170 ALA A CA 1
ATOM 1284 C C . ALA A 1 170 ? 32.700 -3.911 -1.215 1.00 56.47 170 ALA A C 1
ATOM 1286 O O . ALA A 1 170 ? 32.564 -4.705 -0.291 1.00 56.47 170 ALA A O 1
ATOM 1287 N N . LYS A 1 171 ? 33.758 -3.092 -1.289 1.00 57.09 171 LYS A N 1
ATOM 1288 C CA . LYS A 1 171 ? 34.892 -3.164 -0.354 1.00 57.09 171 LYS A CA 1
ATOM 1289 C C . LYS A 1 171 ? 34.634 -2.494 1.005 1.00 57.09 171 LYS A C 1
ATOM 1291 O O . LYS A 1 171 ? 35.332 -2.796 1.953 1.00 57.09 171 LYS A O 1
ATOM 1296 N N . HIS A 1 172 ? 33.619 -1.631 1.114 1.00 54.06 172 HIS A N 1
ATOM 1297 C CA . HIS A 1 172 ? 33.279 -0.920 2.359 1.00 54.06 172 HIS A CA 1
ATOM 1298 C C . HIS A 1 172 ? 32.219 -1.650 3.213 1.00 54.06 172 HIS A C 1
ATOM 1300 O O . HIS A 1 172 ? 31.893 -1.205 4.311 1.00 54.06 172 HIS A O 1
ATOM 1306 N N . ALA A 1 173 ? 31.651 -2.748 2.698 1.00 54.38 173 ALA A N 1
ATOM 1307 C CA . ALA A 1 173 ? 30.622 -3.538 3.375 1.00 54.38 173 ALA A CA 1
ATOM 1308 C C . ALA A 1 173 ? 31.191 -4.670 4.253 1.00 54.38 173 ALA A C 1
ATOM 1310 O O . ALA A 1 173 ? 30.434 -5.270 5.004 1.00 54.38 173 ALA A O 1
ATOM 1311 N N . GLN A 1 174 ? 32.495 -4.966 4.169 1.00 52.12 174 GLN A N 1
ATOM 1312 C CA . GLN A 1 174 ? 33.132 -6.025 4.967 1.00 52.12 174 GLN A CA 1
ATOM 1313 C C . GLN A 1 174 ? 33.696 -5.536 6.312 1.00 52.12 174 GLN A C 1
ATOM 1315 O O . GLN A 1 174 ? 33.909 -6.356 7.194 1.00 52.12 174 GLN A O 1
ATOM 1320 N N . ASP A 1 175 ? 33.847 -4.223 6.513 1.00 53.69 175 ASP A N 1
ATOM 1321 C CA . ASP A 1 175 ? 34.425 -3.652 7.743 1.00 53.69 175 ASP A CA 1
ATOM 1322 C C . ASP A 1 175 ? 33.365 -3.124 8.737 1.00 53.69 175 ASP A C 1
ATOM 1324 O O . ASP A 1 175 ? 33.690 -2.393 9.670 1.00 53.69 175 ASP A O 1
ATOM 1328 N N . ASN A 1 176 ? 32.078 -3.440 8.537 1.00 54.16 176 ASN A N 1
ATOM 1329 C CA . ASN A 1 176 ? 30.980 -2.994 9.411 1.00 54.16 176 ASN A CA 1
ATOM 1330 C C . ASN A 1 176 ? 30.095 -4.166 9.873 1.00 54.16 176 ASN A C 1
ATOM 1332 O O . ASN A 1 176 ? 28.870 -4.101 9.818 1.00 54.16 176 ASN A O 1
ATOM 1336 N N . GLU A 1 177 ? 30.730 -5.258 10.294 1.00 54.28 177 GLU A N 1
ATOM 1337 C CA . GLU A 1 177 ? 30.100 -6.278 11.138 1.00 54.28 177 GLU A CA 1
ATOM 1338 C C . GLU A 1 177 ? 30.212 -5.810 12.601 1.00 54.28 177 GLU A C 1
ATOM 1340 O O . GLU A 1 177 ? 31.331 -5.705 13.113 1.00 54.28 177 GLU A O 1
ATOM 1345 N N . PRO A 1 178 ? 29.107 -5.469 13.290 1.00 61.88 178 PRO A N 1
ATOM 1346 C CA . PRO A 1 178 ? 29.149 -5.225 14.726 1.00 61.88 178 PRO A CA 1
ATOM 1347 C C . PRO A 1 178 ? 29.354 -6.563 15.460 1.00 61.88 178 PRO A C 1
ATOM 1349 O O . PRO A 1 178 ? 28.507 -7.448 15.326 1.00 61.88 178 PRO A O 1
ATOM 1352 N N . PRO A 1 179 ? 30.425 -6.748 16.257 1.00 60.06 179 PRO A N 1
ATOM 1353 C CA . PRO A 1 179 ? 30.557 -7.957 17.053 1.00 60.06 179 PRO A CA 1
ATOM 1354 C C . PRO A 1 179 ? 29.464 -8.011 18.129 1.00 60.06 179 PRO A C 1
ATOM 1356 O O . PRO A 1 179 ? 29.177 -7.028 18.815 1.00 60.06 179 PRO A O 1
ATOM 1359 N N . LEU A 1 180 ? 28.852 -9.194 18.193 1.00 56.59 180 LEU A N 1
ATOM 1360 C CA . LEU A 1 180 ? 27.758 -9.636 19.049 1.00 56.59 180 LEU A CA 1
ATOM 1361 C C . LEU A 1 180 ? 27.857 -9.113 20.486 1.00 56.59 180 LEU A C 1
ATOM 1363 O O . LEU A 1 180 ? 28.878 -9.270 21.149 1.00 56.59 180 LEU A O 1
ATOM 1367 N N . ALA A 1 181 ? 26.737 -8.592 20.987 1.00 53.66 181 ALA A N 1
ATOM 1368 C CA . ALA A 1 181 ? 26.517 -8.460 22.416 1.00 53.66 181 ALA A CA 1
ATOM 1369 C C . ALA A 1 181 ? 26.621 -9.842 23.076 1.00 53.66 181 ALA A C 1
ATOM 1371 O O . ALA A 1 181 ? 25.991 -10.805 22.629 1.00 53.66 181 ALA A O 1
ATOM 1372 N N . ASP A 1 182 ? 27.430 -9.895 24.129 1.00 51.38 182 ASP A N 1
ATOM 1373 C CA . ASP A 1 182 ? 27.663 -11.046 24.981 1.00 51.38 182 ASP A CA 1
ATOM 1374 C C . ASP A 1 182 ? 26.373 -11.780 25.349 1.00 51.38 182 ASP A C 1
ATOM 1376 O O . ASP A 1 182 ? 25.369 -11.213 25.792 1.00 51.38 182 ASP A O 1
ATOM 1380 N N . HIS A 1 183 ? 26.447 -13.092 25.173 1.00 60.25 183 HIS A N 1
ATOM 1381 C CA . HIS A 1 183 ? 25.478 -14.063 25.627 1.00 60.25 183 HIS A CA 1
ATOM 1382 C C . HIS A 1 183 ? 25.425 -13.997 27.163 1.00 60.25 183 HIS A C 1
ATOM 1384 O O . HIS A 1 183 ? 26.249 -14.588 27.854 1.00 60.25 183 HIS A O 1
ATOM 1390 N N . VAL A 1 184 ? 24.461 -13.260 27.719 1.00 53.22 184 VAL A N 1
ATOM 1391 C CA . VAL A 1 184 ? 24.145 -13.328 29.150 1.00 53.22 184 VAL A CA 1
ATOM 1392 C C . VAL A 1 184 ? 23.644 -14.744 29.435 1.00 53.22 184 VAL A C 1
ATOM 1394 O O . VAL A 1 184 ? 22.553 -15.128 29.009 1.00 53.22 184 VAL A O 1
ATOM 1397 N N . GLN A 1 185 ? 24.461 -15.537 30.126 1.00 55.41 185 GLN A N 1
ATOM 1398 C CA . GLN A 1 185 ? 24.027 -16.755 30.799 1.00 55.41 185 GLN A CA 1
ATOM 1399 C C . GLN A 1 185 ? 22.970 -16.361 31.838 1.00 55.41 185 GLN A C 1
ATOM 1401 O O . GLN A 1 185 ? 23.284 -15.856 32.912 1.00 55.41 185 GLN A O 1
ATOM 1406 N N . MET A 1 186 ? 21.693 -16.549 31.495 1.00 51.88 186 MET A N 1
ATOM 1407 C CA . MET A 1 186 ? 20.635 -16.651 32.494 1.00 51.88 186 MET A CA 1
ATOM 1408 C C . MET A 1 186 ? 20.861 -17.960 33.239 1.00 51.88 186 MET A C 1
ATOM 1410 O O . MET A 1 186 ? 20.523 -19.040 32.754 1.00 51.88 186 MET A O 1
ATOM 1414 N N . GLU A 1 187 ? 21.478 -17.856 34.405 1.00 65.69 187 GLU A N 1
ATOM 1415 C CA . GLU A 1 187 ? 21.546 -18.957 35.348 1.00 65.69 187 GLU A CA 1
ATOM 1416 C C . GLU A 1 187 ? 20.122 -19.243 35.829 1.00 65.69 187 GLU A C 1
ATOM 1418 O O . GLU A 1 187 ? 19.409 -18.350 36.284 1.00 65.69 187 GLU A O 1
ATOM 1423 N N . ASN A 1 188 ? 19.691 -20.486 35.637 1.00 60.03 188 ASN A N 1
ATOM 1424 C CA . ASN A 1 188 ? 18.420 -21.034 36.092 1.00 60.03 188 ASN A CA 1
ATOM 1425 C C . ASN A 1 188 ? 18.476 -21.246 37.615 1.00 60.03 188 ASN A C 1
ATOM 1427 O O . ASN A 1 188 ? 19.205 -22.140 38.047 1.00 60.03 188 ASN A O 1
ATOM 1431 N N . PRO A 1 189 ? 17.672 -20.563 38.449 1.00 58.09 189 PRO A N 1
ATOM 1432 C CA . PRO A 1 189 ? 17.401 -21.039 39.795 1.00 58.09 189 PRO A CA 1
ATOM 1433 C C . PRO A 1 189 ? 16.184 -21.969 39.740 1.00 58.09 189 PRO A C 1
ATOM 1435 O O . PRO A 1 189 ? 15.059 -21.580 40.049 1.00 58.09 189 PRO A O 1
ATOM 1438 N N . SER A 1 190 ? 16.401 -23.215 39.325 1.00 59.53 190 SER A N 1
ATOM 1439 C CA . SER A 1 190 ? 15.432 -24.288 39.544 1.00 59.53 190 SER A CA 1
ATOM 1440 C C . SER A 1 190 ? 16.108 -25.394 40.333 1.00 59.53 190 SER A C 1
ATOM 1442 O O . SER A 1 190 ? 16.715 -26.273 39.744 1.00 59.53 190 SER A O 1
ATOM 1444 N N . THR A 1 191 ? 16.028 -25.286 41.661 1.00 57.31 191 THR A N 1
ATOM 1445 C CA . THR A 1 191 ? 15.895 -26.404 42.612 1.00 57.31 191 THR A CA 1
ATOM 1446 C C . THR A 1 191 ? 15.674 -25.813 44.004 1.00 57.31 191 THR A C 1
ATOM 1448 O O . THR A 1 191 ? 16.613 -25.611 44.770 1.00 57.31 191 THR A O 1
ATOM 1451 N N . TYR A 1 192 ? 14.419 -25.499 44.325 1.00 57.62 192 TYR A N 1
ATOM 1452 C CA . TYR A 1 192 ? 13.968 -25.438 45.712 1.00 57.62 192 TYR A CA 1
ATOM 1453 C C . TYR A 1 192 ? 13.396 -26.824 46.026 1.00 57.62 192 TYR A C 1
ATOM 1455 O O . TYR A 1 192 ? 12.262 -27.123 45.656 1.00 57.62 192 TYR A O 1
ATOM 1463 N N . SER A 1 193 ? 14.228 -27.692 46.602 1.00 58.59 193 SER A N 1
ATOM 1464 C CA . SER A 1 193 ? 13.777 -28.924 47.251 1.00 58.59 193 SER A CA 1
ATOM 1465 C C . SER A 1 193 ? 13.332 -28.566 48.665 1.00 58.59 193 SER A C 1
ATOM 1467 O O . SER A 1 193 ? 14.110 -27.994 49.427 1.00 58.59 193 SER A O 1
ATOM 1469 N N . ILE A 1 194 ? 12.077 -28.874 48.980 1.00 55.09 194 ILE A N 1
ATOM 1470 C CA . ILE A 1 194 ? 11.559 -28.927 50.346 1.00 55.09 194 ILE A CA 1
ATOM 1471 C C . ILE A 1 194 ? 11.589 -30.406 50.735 1.00 55.09 194 ILE A C 1
ATOM 1473 O O . ILE A 1 194 ? 10.899 -31.200 50.094 1.00 55.09 194 ILE A O 1
ATOM 1477 N N . ASP A 1 195 ? 12.396 -30.737 51.739 1.00 61.50 195 ASP A N 1
ATOM 1478 C CA . ASP A 1 195 ? 12.217 -31.900 52.617 1.00 61.50 195 ASP A CA 1
ATOM 1479 C C . ASP A 1 195 ? 11.561 -31.417 53.920 1.00 61.50 195 ASP A C 1
ATOM 1481 O O . ASP A 1 195 ? 11.932 -30.309 54.386 1.00 61.50 195 ASP A O 1
#

InterPro domains:
  IPR000571 Zinc finger, CCCH-type [PF00642] (111-132)
  IPR000571 Zinc finger, CCCH-type [PS50103] (107-134)
  IPR000571 Zinc finger, CCCH-type [SM00356] (108-133)
  IPR036855 Zinc finger, CCCH-type superfamily [SSF90229] (108-132)

Radius of gyration: 43.08 Å; chains: 1; bounding box: 70×60×122 Å